Protein AF-A0A0A0M8L0-F1 (afdb_monomer)

Solvent-accessible surface area (backbone atoms only — not comparable to full-atom values): 16373 Å² total; per-residue (Å²): 128,37,68,35,77,36,60,77,86,55,98,81,77,50,68,21,33,37,34,36,38,31,77,72,7,35,32,38,40,34,41,45,70,52,94,49,80,85,68,44,40,52,35,81,87,69,43,54,38,33,56,42,63,59,96,90,40,66,36,22,22,59,16,32,50,33,76,46,80,22,97,80,48,45,33,28,41,35,38,30,13,20,74,83,84,56,90,65,43,60,74,44,41,67,71,21,38,40,40,35,41,49,53,40,72,93,54,77,60,50,79,62,45,66,81,30,34,41,72,31,50,31,34,78,46,61,71,32,98,51,23,48,30,25,26,22,39,69,52,81,58,57,75,91,79,31,39,32,21,36,34,51,44,26,52,69,84,40,62,60,20,24,27,22,61,19,40,50,44,79,55,98,69,26,37,33,40,38,28,31,27,53,32,77,38,100,86,54,91,32,36,13,44,38,32,42,33,28,21,30,64,73,36,56,14,27,55,31,48,43,22,7,77,42,82,71,48,60,86,36,52,23,69,48,74,37,19,15,30,38,40,45,33,61,76,75,51,60,39,63,80,54,37,60,66,45,78,47,70,66,79,59,52,59,40,48,79,74,77,100,49,73,67,56,51,99,85,48,91,88,52,50,71,66,56,59,55,49,25,57,48,28,42,38,36,42,40,36,87,95,35,78,52,34,23,35,69,44,85,69,78,82,84,52,80,87,72,70,126

Mean predicted aligned error: 7.94 Å

Structure (mmCIF, N/CA/C/O backbone):
data_AF-A0A0A0M8L0-F1
#
_entry.id   AF-A0A0A0M8L0-F1
#
loop_
_atom_site.group_PDB
_atom_site.id
_atom_site.type_symbol
_atom_site.label_atom_id
_atom_site.label_alt_id
_atom_site.label_comp_id
_atom_site.label_asym_id
_atom_site.label_entity_id
_atom_site.label_seq_id
_atom_site.pdbx_PDB_ins_code
_atom_site.Cartn_x
_atom_site.Cartn_y
_atom_site.Cartn_z
_atom_site.occupancy
_atom_site.B_iso_or_equiv
_atom_site.auth_seq_id
_atom_site.auth_comp_id
_atom_site.auth_asym_id
_atom_site.auth_atom_id
_atom_site.pdbx_PDB_model_num
ATOM 1 N N . MET A 1 1 ? -15.139 9.012 0.096 1.00 54.28 1 MET A N 1
ATOM 2 C CA . MET A 1 1 ? -14.745 8.337 1.347 1.00 54.28 1 MET A CA 1
ATOM 3 C C . MET A 1 1 ? -14.876 6.855 1.081 1.00 54.28 1 MET A C 1
ATOM 5 O O . MET A 1 1 ? -15.956 6.442 0.681 1.00 54.28 1 MET A O 1
ATOM 9 N N . HIS A 1 2 ? -13.783 6.104 1.187 1.00 78.56 2 HIS A N 1
ATOM 10 C CA . HIS A 1 2 ? -13.833 4.647 1.105 1.00 78.56 2 HIS A CA 1
ATOM 11 C C . HIS A 1 2 ? -13.975 4.094 2.519 1.00 78.56 2 HIS A C 1
ATOM 13 O O . HIS A 1 2 ? -13.315 4.583 3.440 1.00 78.56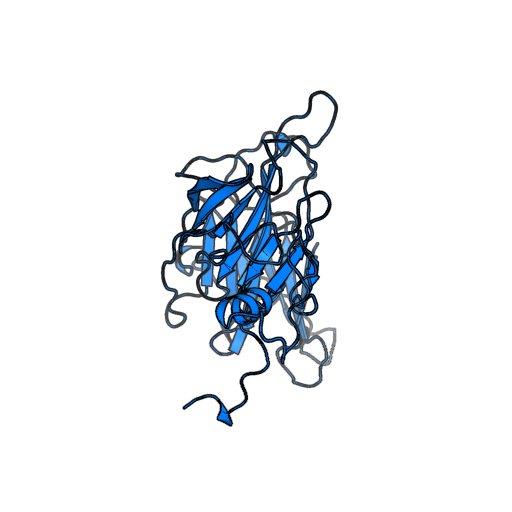 2 HIS A O 1
ATOM 19 N N . ILE A 1 3 ? -14.857 3.112 2.673 1.00 88.88 3 ILE A N 1
ATOM 20 C CA . ILE A 1 3 ? -15.096 2.420 3.934 1.00 88.88 3 ILE A CA 1
ATOM 21 C C . ILE A 1 3 ? -14.867 0.924 3.748 1.00 88.88 3 ILE A C 1
ATOM 23 O O . ILE A 1 3 ? -15.103 0.396 2.663 1.00 88.88 3 ILE A O 1
ATOM 27 N N . ALA A 1 4 ? -14.430 0.261 4.811 1.00 90.94 4 ALA A N 1
ATOM 28 C CA . ALA A 1 4 ? -14.242 -1.178 4.873 1.00 90.94 4 ALA A CA 1
ATOM 29 C C . ALA A 1 4 ? -15.102 -1.746 6.015 1.00 90.94 4 ALA A C 1
ATOM 31 O O . ALA A 1 4 ? -14.718 -1.618 7.181 1.00 90.94 4 ALA A O 1
ATOM 32 N N . PRO A 1 5 ? -16.285 -2.304 5.707 1.00 86.94 5 PRO A N 1
ATOM 33 C CA . PRO A 1 5 ? -17.136 -2.954 6.694 1.00 86.94 5 PRO A CA 1
ATOM 34 C C . PRO A 1 5 ? -16.619 -4.359 7.031 1.00 86.94 5 PRO A C 1
ATOM 36 O O . PRO A 1 5 ? -16.187 -5.101 6.149 1.00 86.94 5 PRO A O 1
ATOM 39 N N . VAL A 1 6 ? -16.685 -4.731 8.305 1.00 85.19 6 VAL A N 1
ATOM 40 C CA . VAL A 1 6 ? -16.209 -6.009 8.839 1.00 85.19 6 VAL A CA 1
ATOM 41 C C . VAL A 1 6 ? -17.200 -6.528 9.885 1.00 85.19 6 VAL A C 1
ATOM 43 O O . VAL A 1 6 ? -17.749 -5.754 10.663 1.00 85.19 6 VAL A O 1
ATOM 46 N N . ALA A 1 7 ? -17.413 -7.843 9.894 1.00 83.75 7 ALA A N 1
ATOM 47 C CA . ALA A 1 7 ? -18.066 -8.572 10.981 1.00 83.75 7 ALA A CA 1
ATOM 48 C C . ALA A 1 7 ? -16.969 -9.154 11.891 1.00 83.75 7 ALA A C 1
ATOM 50 O O . ALA A 1 7 ? -16.289 -10.112 11.504 1.00 83.75 7 ALA A O 1
ATOM 51 N N . LEU A 1 8 ? -16.707 -8.519 13.032 1.00 76.50 8 LEU A N 1
ATOM 52 C CA . LEU A 1 8 ? -15.552 -8.763 13.897 1.00 76.50 8 LEU A CA 1
ATOM 53 C C . LEU A 1 8 ? -15.925 -9.243 15.309 1.00 76.50 8 LEU A C 1
ATOM 55 O O . LEU A 1 8 ? -15.206 -10.067 15.878 1.00 76.50 8 LEU A O 1
ATOM 59 N N . ALA A 1 9 ? -16.997 -8.706 15.883 1.00 68.81 9 ALA A N 1
ATOM 60 C CA . ALA A 1 9 ? -17.377 -8.806 17.286 1.00 68.81 9 ALA A CA 1
ATOM 61 C C . ALA A 1 9 ? -18.307 -9.990 17.580 1.00 68.81 9 ALA A C 1
ATOM 63 O O . ALA A 1 9 ? -18.119 -10.671 18.592 1.00 68.81 9 ALA A O 1
ATOM 64 N N . ASN A 1 10 ? -19.276 -10.284 16.710 1.00 66.31 10 ASN A N 1
ATOM 65 C CA . ASN A 1 10 ? -20.217 -11.385 16.901 1.00 66.31 10 ASN A CA 1
ATOM 66 C C . ASN A 1 10 ? -20.369 -12.199 15.603 1.00 66.31 10 ASN A C 1
ATOM 68 O O . ASN A 1 10 ? -20.511 -11.685 14.505 1.00 66.31 10 ASN A O 1
ATOM 72 N N . SER A 1 11 ? -20.261 -13.527 15.687 1.00 67.62 11 SER A N 1
ATOM 73 C CA . SER A 1 11 ? -20.274 -14.415 14.507 1.00 67.62 11 SER A CA 1
ATOM 74 C C . SER A 1 11 ? -21.668 -14.579 13.871 1.00 67.62 11 SER A C 1
ATOM 76 O O . SER A 1 11 ? -21.997 -15.660 13.388 1.00 67.62 11 SER A O 1
ATOM 78 N N . ASP A 1 12 ? -22.497 -13.536 13.903 1.00 74.56 12 ASP A N 1
ATOM 79 C CA . ASP A 1 12 ? -23.835 -13.501 13.307 1.00 74.56 12 ASP A CA 1
ATOM 80 C C . ASP A 1 12 ? -23.811 -13.127 11.812 1.00 74.56 12 ASP A C 1
ATOM 82 O O . ASP A 1 12 ? -24.815 -13.275 11.113 1.00 74.56 12 ASP A O 1
ATOM 86 N N . GLY A 1 13 ? -22.643 -12.719 11.304 1.00 71.88 13 GLY A N 1
ATOM 87 C CA . GLY A 1 13 ? -22.429 -12.362 9.904 1.00 71.88 13 GLY A CA 1
ATOM 88 C C . GLY A 1 13 ? -22.900 -1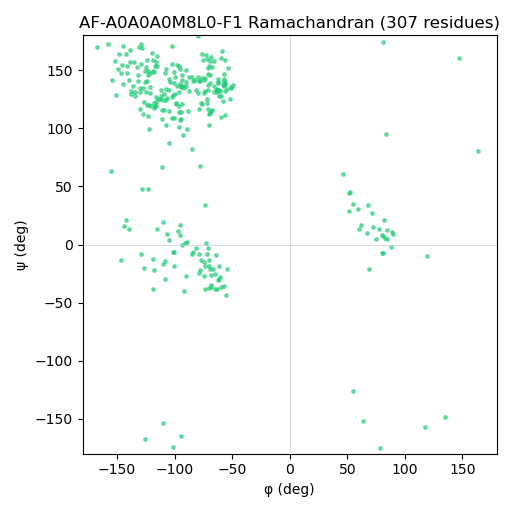0.953 9.546 1.00 71.88 13 GLY A C 1
ATOM 89 O O . GLY A 1 13 ? -22.895 -10.609 8.362 1.00 71.88 13 GLY A O 1
ATOM 90 N N . LEU A 1 14 ? -23.293 -10.146 10.533 1.00 80.94 14 LEU A N 1
ATOM 91 C CA . LEU A 1 14 ? -23.630 -8.741 10.365 1.00 80.94 14 LEU A CA 1
ATOM 92 C C . LEU A 1 14 ? -22.389 -7.869 10.553 1.00 80.94 14 LEU A C 1
ATOM 94 O O . LEU A 1 14 ? -21.446 -8.212 11.257 1.00 80.94 14 LEU A O 1
ATOM 98 N N . VAL A 1 15 ? -22.372 -6.730 9.866 1.00 83.62 15 VAL A N 1
ATOM 99 C CA . VAL A 1 15 ? -21.292 -5.751 10.005 1.00 83.62 15 VAL A CA 1
ATOM 100 C C . VAL A 1 15 ? -21.426 -5.074 11.362 1.00 83.62 15 VAL A C 1
ATOM 102 O O . VAL A 1 15 ? -22.435 -4.426 11.618 1.00 83.62 15 VAL A O 1
ATOM 105 N N . ASP A 1 16 ? -20.383 -5.174 12.177 1.00 86.81 16 ASP A N 1
ATOM 106 C CA . ASP A 1 16 ? -20.303 -4.570 13.513 1.00 86.81 16 ASP A CA 1
ATOM 107 C C . ASP A 1 16 ? -19.163 -3.549 13.622 1.00 86.81 16 ASP A C 1
ATOM 109 O O . ASP A 1 16 ? -19.095 -2.777 14.571 1.00 86.81 16 ASP A O 1
ATOM 113 N N . THR A 1 17 ? -18.263 -3.512 12.640 1.00 93.00 17 THR A N 1
ATOM 114 C CA . THR A 1 17 ? -17.118 -2.609 12.635 1.00 93.00 17 THR A CA 1
ATOM 115 C C . THR A 1 17 ? -16.942 -2.030 11.243 1.00 93.00 17 THR A C 1
ATOM 117 O O . THR A 1 17 ? -16.918 -2.755 10.249 1.00 93.00 17 THR A O 1
ATOM 120 N N . VAL A 1 18 ? -16.763 -0.715 11.146 1.00 95.44 18 VAL A N 1
ATOM 121 C CA . VAL A 1 18 ? -16.427 -0.053 9.879 1.00 95.44 18 VAL A CA 1
ATOM 122 C C . VAL A 1 18 ? -15.115 0.694 10.034 1.00 95.44 18 VAL A C 1
ATOM 124 O O . VAL A 1 18 ? -14.912 1.414 11.006 1.00 95.44 18 VAL A O 1
ATOM 127 N N . TYR A 1 19 ? -14.227 0.566 9.053 1.00 97.44 19 TYR A N 1
ATOM 128 C CA . TYR A 1 19 ? -13.013 1.374 8.967 1.00 97.44 19 TYR A CA 1
ATOM 129 C C . TYR A 1 19 ? -13.111 2.381 7.828 1.00 97.44 19 TYR A C 1
ATOM 131 O O . TYR A 1 19 ? -13.732 2.099 6.806 1.00 97.44 19 TYR A O 1
ATOM 139 N N . GLY A 1 20 ? -12.495 3.554 7.971 1.00 97.06 20 GLY A N 1
ATOM 140 C CA . GLY A 1 20 ? -12.533 4.581 6.927 1.00 97.06 20 GLY A CA 1
ATOM 141 C C . GLY A 1 20 ? -11.341 5.526 6.964 1.00 97.06 20 GLY A C 1
ATOM 142 O O . GLY A 1 20 ? -10.880 5.910 8.034 1.00 97.06 20 GLY A O 1
ATOM 143 N N . GLY A 1 21 ? -10.843 5.907 5.790 1.00 97.31 21 GLY A N 1
ATOM 144 C CA . GLY A 1 21 ? -9.762 6.883 5.637 1.00 97.31 21 GLY A CA 1
ATOM 145 C C . GLY A 1 21 ? -10.276 8.297 5.357 1.00 97.31 21 GLY A C 1
ATOM 146 O O . GLY A 1 21 ? -11.349 8.468 4.770 1.00 97.31 21 GLY A O 1
ATOM 147 N N . ASP A 1 22 ? -9.498 9.316 5.730 1.00 96.94 22 ASP A N 1
ATOM 148 C CA . ASP A 1 22 ? -9.781 10.710 5.378 1.00 96.94 22 ASP A CA 1
ATOM 149 C C . ASP A 1 22 ? -8.599 11.465 4.734 1.00 96.94 22 ASP A C 1
ATOM 151 O O . ASP A 1 22 ? -7.443 11.032 4.717 1.00 96.94 22 ASP A O 1
ATOM 155 N N . LEU A 1 23 ? -8.889 12.660 4.206 1.00 96.44 23 LEU A N 1
ATOM 156 C CA . LEU A 1 23 ? -7.894 13.524 3.557 1.00 96.44 23 LEU A CA 1
ATOM 157 C C . LEU A 1 23 ? -6.894 14.171 4.530 1.00 96.44 23 LEU A C 1
ATOM 159 O O . LEU A 1 23 ? -5.932 14.793 4.085 1.00 96.44 23 LEU A O 1
ATOM 163 N N . ARG A 1 24 ? -7.110 14.042 5.842 1.00 96.88 24 ARG A N 1
ATOM 164 C CA . ARG A 1 24 ? -6.178 14.464 6.896 1.00 96.88 24 ARG A CA 1
ATOM 165 C C . ARG A 1 24 ? -5.296 13.303 7.368 1.00 96.88 24 ARG A C 1
ATOM 167 O O . ARG A 1 24 ? -4.548 13.472 8.332 1.00 96.88 24 ARG A O 1
ATOM 174 N N . GLY A 1 25 ? -5.345 12.163 6.684 1.00 97.50 25 GLY A N 1
ATOM 175 C CA . GLY A 1 25 ? -4.515 10.998 6.961 1.00 97.50 25 GLY A CA 1
ATOM 176 C C . GLY A 1 25 ? -4.970 10.177 8.154 1.00 97.50 25 GLY A C 1
ATOM 177 O O . GLY A 1 25 ? -4.210 9.346 8.638 1.00 97.50 25 GLY A O 1
ATOM 178 N N . ASN A 1 26 ? -6.177 10.402 8.661 1.00 98.12 26 ASN A N 1
ATOM 179 C CA . ASN A 1 26 ? -6.708 9.573 9.729 1.00 98.12 26 ASN A CA 1
ATOM 180 C C . ASN A 1 26 ? -7.313 8.293 9.145 1.00 98.12 26 ASN A C 1
ATOM 182 O O . ASN A 1 26 ? -7.983 8.326 8.110 1.00 98.12 26 ASN A O 1
ATOM 186 N N . VAL A 1 27 ? -7.106 7.187 9.850 1.00 98.25 27 VAL A N 1
ATOM 187 C CA . VAL A 1 27 ? -7.842 5.937 9.684 1.00 98.25 27 VAL A CA 1
ATOM 188 C C . VAL A 1 27 ? -8.725 5.769 10.909 1.00 98.25 27 VAL A C 1
ATOM 190 O O . VAL A 1 27 ? -8.242 5.655 12.036 1.00 98.25 27 VAL A O 1
ATOM 193 N N . TRP A 1 28 ? -10.025 5.797 10.674 1.00 98.00 28 TRP A N 1
ATOM 194 C CA . TRP A 1 28 ? -11.079 5.734 11.672 1.00 98.00 28 TRP A CA 1
ATOM 195 C C . TRP A 1 28 ? -11.575 4.305 11.848 1.00 98.00 28 TRP A C 1
ATOM 197 O O . TRP A 1 28 ? -11.553 3.519 10.900 1.00 98.00 28 TRP A O 1
ATOM 207 N N . LYS A 1 29 ? -12.049 4.006 13.057 1.00 96.81 29 LYS A N 1
ATOM 208 C CA . LYS A 1 29 ? -12.826 2.816 13.392 1.00 96.81 29 LYS A CA 1
ATOM 209 C C . LYS A 1 29 ? -14.164 3.289 13.950 1.00 96.81 29 LYS A C 1
ATOM 211 O O . LYS A 1 29 ? -14.186 4.147 14.828 1.00 96.81 29 LYS A O 1
ATOM 216 N N . PHE A 1 30 ? -15.244 2.736 13.433 1.00 95.50 30 PHE A N 1
ATOM 217 C CA . PHE A 1 30 ? -16.605 2.959 13.897 1.00 95.50 30 PHE A CA 1
ATOM 218 C C . PHE A 1 30 ? -17.101 1.653 14.509 1.00 95.50 30 PHE A C 1
ATOM 220 O O . PHE A 1 30 ? -16.970 0.604 13.871 1.00 95.50 30 PHE A O 1
ATOM 227 N N . ASP A 1 31 ? -17.608 1.729 15.735 1.00 92.69 31 ASP A N 1
ATOM 228 C CA . ASP A 1 31 ? -18.202 0.604 16.451 1.00 92.69 31 ASP A CA 1
ATOM 229 C C . ASP A 1 31 ? -19.714 0.621 16.222 1.00 92.69 31 ASP A C 1
ATOM 231 O O . ASP A 1 31 ? -20.401 1.576 16.591 1.00 92.69 31 ASP A O 1
ATOM 235 N N . LEU A 1 32 ? -20.199 -0.408 15.532 1.00 92.69 32 LEU A N 1
ATOM 236 C CA . LEU A 1 32 ? -21.605 -0.639 15.212 1.00 92.69 32 LEU A CA 1
ATOM 237 C C . LEU A 1 32 ? -22.125 -1.913 15.903 1.00 92.69 32 LEU A C 1
ATOM 239 O O . LEU A 1 32 ? -23.167 -2.436 15.514 1.00 92.69 32 LEU A O 1
ATOM 243 N N . GLY A 1 33 ? -21.379 -2.454 16.874 1.00 88.19 33 GLY A N 1
ATOM 244 C CA . GLY A 1 33 ? -21.664 -3.748 17.494 1.00 88.19 33 GLY A CA 1
ATOM 245 C C . GLY A 1 33 ? -22.842 -3.739 18.468 1.00 88.19 33 GLY A C 1
ATOM 246 O O . GLY A 1 33 ? -23.343 -4.808 18.821 1.00 88.19 33 GLY A O 1
ATOM 247 N N . ASP A 1 34 ? -23.302 -2.561 18.901 1.00 89.31 34 ASP A N 1
ATOM 248 C CA . ASP A 1 34 ? -24.495 -2.450 19.740 1.00 89.31 34 ASP A CA 1
ATOM 249 C C . ASP A 1 34 ? -25.778 -2.687 18.925 1.00 89.31 34 ASP A C 1
ATOM 251 O O . ASP A 1 34 ? -25.920 -2.247 17.779 1.00 89.31 34 ASP A O 1
ATOM 255 N N . ALA A 1 35 ? -26.744 -3.373 19.541 1.00 86.44 35 ALA A N 1
ATOM 256 C CA . ALA A 1 35 ? -28.044 -3.649 18.936 1.00 86.44 35 ALA A CA 1
ATOM 257 C C . ALA A 1 35 ? -28.866 -2.370 18.690 1.00 86.44 35 ALA A C 1
ATOM 259 O O . ALA A 1 35 ? -29.736 -2.350 17.815 1.00 86.44 35 ALA A O 1
ATOM 260 N N . SER A 1 36 ? -28.615 -1.313 19.464 1.00 90.81 36 SER A N 1
ATOM 261 C CA . SER A 1 36 ? -29.199 0.006 19.280 1.00 90.81 36 SER A CA 1
ATOM 262 C C . SER A 1 36 ? -28.283 0.886 18.437 1.00 90.81 36 SER A C 1
ATOM 264 O O . SER A 1 36 ? -27.179 1.244 18.840 1.00 90.81 36 SER A O 1
ATOM 266 N N . SER A 1 37 ? -28.794 1.362 17.300 1.00 91.62 37 SER A N 1
ATOM 267 C CA . SER A 1 37 ? -28.058 2.290 16.433 1.00 91.62 37 SER A CA 1
ATOM 268 C C . SER A 1 37 ? -27.767 3.654 17.074 1.00 91.62 37 SER A C 1
ATOM 270 O O . SER A 1 37 ? -27.061 4.464 16.481 1.00 91.62 37 SER A O 1
ATOM 272 N N . THR A 1 38 ? -28.345 3.954 18.243 1.00 94.38 38 THR A N 1
ATOM 273 C CA . THR A 1 38 ? -28.039 5.171 19.016 1.00 94.38 38 THR A CA 1
ATOM 274 C C . THR A 1 38 ? -26.727 5.075 19.780 1.00 94.38 38 THR A C 1
ATOM 276 O O . THR A 1 38 ? -26.160 6.113 20.102 1.00 94.38 38 THR A O 1
ATOM 279 N N . GLU A 1 39 ? -26.258 3.856 20.048 1.00 93.75 39 GLU A N 1
ATOM 280 C CA . GLU A 1 39 ? -25.006 3.589 20.763 1.00 93.75 39 GLU A CA 1
ATOM 281 C C . GLU A 1 39 ? -23.828 3.393 19.798 1.00 93.75 39 GLU A C 1
ATOM 283 O O . GLU A 1 39 ? -22.699 3.178 20.223 1.00 93.75 39 GLU A O 1
ATOM 288 N N . TRP A 1 40 ? -24.074 3.475 18.486 1.00 94.56 40 TRP A N 1
ATOM 289 C CA . TRP A 1 40 ? -23.017 3.436 17.483 1.00 94.56 40 TRP A CA 1
ATOM 290 C C . TRP A 1 40 ? -22.128 4.669 17.596 1.00 94.56 40 TRP A C 1
ATOM 292 O O . TRP A 1 40 ? -22.608 5.806 17.593 1.00 94.56 40 TRP A O 1
ATOM 302 N N . GLU A 1 41 ? -20.818 4.453 17.623 1.00 95.81 41 GLU A N 1
ATOM 303 C CA . GLU A 1 41 ? -19.867 5.519 17.908 1.00 95.81 41 GLU A CA 1
ATOM 304 C C . GLU A 1 41 ? -18.585 5.436 17.079 1.00 95.81 41 GLU A C 1
ATOM 306 O O . GLU A 1 41 ? -18.239 4.423 16.466 1.00 95.81 41 GLU A O 1
ATOM 311 N N . VAL A 1 42 ? -17.847 6.547 17.056 1.00 96.69 42 VAL A N 1
ATOM 312 C CA . VAL A 1 42 ? -16.446 6.515 16.638 1.00 96.69 42 VAL A CA 1
ATOM 313 C C . VAL A 1 42 ? -15.647 5.927 17.792 1.00 96.69 42 VAL A C 1
ATOM 315 O O . VAL A 1 42 ? -15.630 6.490 18.888 1.00 96.69 42 VAL A O 1
ATOM 318 N N . ALA A 1 43 ? -14.962 4.816 17.530 1.00 95.12 43 ALA A N 1
ATOM 319 C CA . ALA A 1 43 ? -14.185 4.115 18.537 1.00 95.12 43 ALA A CA 1
ATOM 320 C C . ALA A 1 43 ? -13.093 5.012 19.147 1.00 95.12 43 ALA A C 1
ATOM 322 O O . ALA A 1 43 ? -12.739 6.072 18.626 1.00 95.12 43 ALA A O 1
ATOM 323 N N . PHE A 1 44 ? -12.517 4.551 20.260 1.00 96.06 44 PHE A N 1
ATOM 324 C CA . PHE A 1 44 ? -11.432 5.243 20.967 1.00 96.06 44 PHE A CA 1
ATOM 325 C C . PHE A 1 44 ? -11.805 6.659 21.441 1.00 96.06 44 PHE A C 1
ATOM 327 O O . PHE A 1 44 ? -10.937 7.526 21.527 1.00 96.06 44 PHE A O 1
ATOM 334 N N . GLY A 1 45 ? -13.085 6.894 21.752 1.00 94.69 45 GLY A N 1
ATOM 335 C CA . GLY A 1 45 ? -13.567 8.184 22.247 1.00 94.69 45 GLY A CA 1
ATOM 336 C C . GLY A 1 45 ? -13.498 9.299 21.202 1.00 94.69 45 GLY A C 1
ATOM 337 O O . GLY A 1 45 ? -13.216 10.443 21.552 1.00 94.69 45 GLY A O 1
ATOM 338 N N . GLY A 1 46 ? -13.709 8.970 19.923 1.00 96.19 46 GLY A N 1
ATOM 339 C CA . GLY A 1 46 ? -13.640 9.944 18.831 1.00 96.19 46 GLY A CA 1
ATOM 340 C C . GLY A 1 46 ? -12.234 10.201 18.283 1.00 96.19 46 GLY A C 1
ATOM 341 O O . GLY A 1 46 ? -12.052 11.146 17.517 1.00 96.19 46 GLY A O 1
ATOM 342 N N . GLU A 1 47 ? -11.251 9.372 18.635 1.00 97.44 47 GLU A N 1
ATOM 343 C CA . GLU A 1 47 ? -9.883 9.443 18.113 1.00 97.44 47 GLU A CA 1
ATOM 344 C C . GLU A 1 47 ? -9.642 8.404 17.004 1.00 97.44 47 GLU A C 1
ATOM 346 O O . GLU A 1 47 ? -10.188 7.299 17.037 1.00 97.44 47 GLU A O 1
ATOM 351 N N . PRO A 1 48 ? -8.781 8.697 16.015 1.00 97.62 48 PRO A N 1
ATOM 352 C CA . PRO A 1 48 ? -8.502 7.745 14.954 1.00 97.62 48 PRO A CA 1
ATOM 353 C C . PRO A 1 48 ? -7.681 6.553 15.460 1.00 97.62 48 PRO A C 1
ATOM 355 O O . PRO A 1 48 ? -6.773 6.690 16.295 1.00 97.62 48 PRO A O 1
ATOM 358 N N . LEU A 1 49 ? -7.947 5.382 14.870 1.00 98.06 49 LEU A N 1
ATOM 359 C CA . LEU A 1 49 ? -7.162 4.163 15.069 1.00 98.06 49 LEU A CA 1
ATOM 360 C C . LEU A 1 49 ? -5.688 4.414 14.736 1.00 98.06 49 LEU A C 1
ATOM 362 O O . LEU A 1 49 ? -4.807 3.978 15.472 1.00 98.06 49 LEU A O 1
ATOM 366 N N . PHE A 1 50 ? -5.426 5.116 13.635 1.00 98.62 50 PHE A N 1
ATOM 367 C CA . PHE A 1 50 ? -4.084 5.438 13.162 1.00 98.62 50 PHE A CA 1
ATOM 368 C C . PHE A 1 50 ? -4.076 6.771 12.414 1.00 98.62 50 PHE A C 1
ATOM 370 O O . PHE A 1 50 ? -5.060 7.138 11.773 1.00 98.62 50 PHE A O 1
ATOM 377 N N . THR A 1 51 ? -2.941 7.468 12.449 1.00 98.38 51 THR A N 1
ATOM 378 C CA . THR A 1 51 ? -2.733 8.702 11.685 1.00 98.38 51 THR A CA 1
ATOM 379 C C . THR A 1 51 ? -1.512 8.550 10.785 1.00 98.38 51 THR A C 1
ATOM 381 O O . THR A 1 51 ? -0.378 8.514 11.263 1.00 98.38 51 THR A O 1
ATOM 384 N N . ALA A 1 52 ? -1.739 8.491 9.475 1.00 98.38 52 ALA A N 1
ATOM 385 C CA . ALA A 1 52 ? -0.705 8.431 8.455 1.00 98.38 52 ALA A CA 1
ATOM 386 C C . ALA A 1 52 ? 0.031 9.772 8.358 1.00 98.38 52 ALA A C 1
ATOM 388 O O . ALA A 1 52 ? -0.526 10.806 7.964 1.00 98.38 52 ALA A O 1
ATOM 389 N N . MET A 1 53 ? 1.302 9.753 8.751 1.00 97.56 53 MET A N 1
ATOM 390 C CA . MET A 1 53 ? 2.176 10.918 8.743 1.00 97.56 53 MET A CA 1
ATOM 391 C C . MET A 1 53 ? 3.587 10.535 8.320 1.00 97.56 53 MET A C 1
ATOM 393 O O . MET A 1 53 ? 4.071 9.460 8.670 1.00 97.56 53 MET A O 1
ATOM 397 N N . ARG A 1 54 ? 4.279 11.458 7.651 1.00 96.00 54 ARG A N 1
ATOM 398 C CA . ARG A 1 54 ? 5.709 11.365 7.336 1.00 96.00 54 ARG A CA 1
ATOM 399 C C . ARG A 1 54 ? 6.379 12.710 7.570 1.00 96.00 54 ARG A C 1
ATOM 401 O O . ARG A 1 54 ? 5.892 13.723 7.082 1.00 96.00 54 ARG A O 1
ATOM 408 N N . GLY A 1 55 ? 7.486 12.729 8.315 1.00 93.12 55 GLY A N 1
ATOM 409 C CA . GLY A 1 55 ? 8.230 13.969 8.588 1.00 93.12 55 GLY A CA 1
ATOM 410 C C . GLY A 1 55 ? 7.368 15.080 9.204 1.00 93.12 55 GLY A C 1
ATOM 411 O O . GLY A 1 55 ? 7.531 16.243 8.858 1.00 93.12 55 GLY A O 1
ATOM 412 N N . GLY A 1 56 ? 6.388 14.721 10.043 1.00 92.88 56 GLY A N 1
ATOM 413 C CA . GLY A 1 56 ? 5.438 15.665 10.647 1.00 92.88 56 GLY A CA 1
ATOM 414 C C . GLY A 1 56 ? 4.269 16.096 9.748 1.00 92.88 56 GLY A C 1
ATOM 415 O O . GLY A 1 56 ? 3.339 16.732 10.237 1.00 92.88 56 GLY A O 1
ATOM 416 N N . ALA A 1 57 ? 4.255 15.721 8.465 1.00 96.38 57 ALA A N 1
ATOM 417 C CA . ALA A 1 57 ? 3.168 16.036 7.542 1.00 96.38 57 ALA A CA 1
ATOM 418 C C . ALA A 1 57 ? 2.142 14.897 7.467 1.00 96.38 57 ALA A C 1
ATOM 420 O O . ALA A 1 57 ? 2.507 13.728 7.350 1.00 96.38 57 ALA A O 1
ATOM 421 N N . ARG A 1 58 ? 0.852 15.247 7.496 1.00 97.56 58 ARG A N 1
ATOM 422 C CA . ARG A 1 58 ? -0.263 14.312 7.285 1.00 97.56 58 ARG A CA 1
ATOM 423 C C . ARG A 1 58 ? -0.333 13.872 5.827 1.00 97.56 58 ARG A C 1
ATOM 425 O O . ARG A 1 58 ? -0.208 14.698 4.925 1.00 97.56 58 ARG A O 1
ATOM 432 N N . GLN A 1 59 ? -0.569 12.584 5.609 1.00 97.94 59 GLN A N 1
ATOM 433 C CA . GLN A 1 59 ? -0.656 11.989 4.279 1.00 97.94 59 GLN A CA 1
ATOM 434 C C . GLN A 1 59 ? -2.111 11.569 4.000 1.00 97.94 59 GLN A C 1
ATOM 436 O O . GLN A 1 59 ? -2.619 10.711 4.716 1.00 97.94 59 GLN A O 1
ATOM 441 N N . PRO A 1 60 ? -2.808 12.154 3.005 1.00 97.75 60 PRO A N 1
ATOM 442 C CA . PRO A 1 60 ? -4.212 11.841 2.724 1.00 97.75 60 PRO A CA 1
ATOM 443 C C . PRO A 1 60 ? -4.445 10.351 2.449 1.00 97.75 60 PRO A C 1
ATOM 445 O O . PRO A 1 60 ? -3.690 9.757 1.687 1.00 97.75 60 PRO A O 1
ATOM 448 N N . VAL A 1 61 ? -5.516 9.766 2.986 1.00 98.06 61 VAL A N 1
ATOM 449 C CA . VAL A 1 61 ? -5.964 8.403 2.653 1.00 98.06 61 VAL A CA 1
ATOM 450 C C . VAL A 1 61 ? -7.190 8.520 1.748 1.00 98.06 61 VAL A C 1
ATOM 452 O O . VAL A 1 61 ? -8.322 8.611 2.219 1.00 98.06 61 VAL A O 1
ATOM 455 N N . ALA A 1 62 ? -6.956 8.614 0.435 1.00 96.25 62 ALA A N 1
ATOM 456 C CA . ALA A 1 62 ? -8.027 8.768 -0.555 1.00 96.25 62 ALA A CA 1
ATOM 457 C C . ALA A 1 62 ? -8.401 7.469 -1.285 1.00 96.25 62 ALA A C 1
ATOM 459 O O . ALA A 1 62 ? -9.472 7.429 -1.885 1.00 96.25 62 ALA A O 1
ATOM 460 N N . GLY A 1 63 ? -7.532 6.451 -1.271 1.00 95.88 63 GLY A N 1
ATOM 461 C CA . GLY A 1 63 ? -7.822 5.124 -1.824 1.00 95.88 63 GLY A CA 1
ATOM 462 C C . GLY A 1 63 ? -8.673 4.265 -0.885 1.00 95.88 63 GLY A C 1
ATOM 463 O O . GLY A 1 63 ? -9.023 4.689 0.220 1.00 95.88 63 GLY A O 1
ATOM 464 N N . ALA A 1 64 ? -8.996 3.049 -1.322 1.00 96.56 64 ALA A N 1
ATOM 465 C CA . ALA A 1 64 ? -9.706 2.089 -0.489 1.00 96.56 64 ALA A CA 1
ATOM 466 C C . ALA A 1 64 ? -8.807 1.459 0.581 1.00 96.56 64 ALA A C 1
ATOM 468 O O . ALA A 1 64 ? -7.578 1.433 0.470 1.00 96.56 64 ALA A O 1
ATOM 469 N N . ILE A 1 65 ? -9.468 0.948 1.617 1.00 97.56 65 ILE A N 1
ATOM 470 C CA . ILE A 1 65 ? -8.871 0.125 2.661 1.00 97.56 65 ILE A CA 1
ATOM 471 C C . ILE A 1 65 ? -9.355 -1.298 2.416 1.00 97.56 65 ILE A C 1
ATOM 473 O O . ILE A 1 65 ? -10.558 -1.528 2.334 1.00 97.56 65 ILE A O 1
ATOM 477 N N . GLU A 1 66 ? -8.422 -2.231 2.318 1.00 96.69 66 GLU A N 1
ATOM 478 C CA . GLU A 1 66 ? -8.710 -3.656 2.213 1.00 96.69 66 GLU A CA 1
ATOM 479 C C . GLU A 1 66 ? -8.402 -4.325 3.553 1.00 96.69 66 GLU A C 1
ATOM 481 O O . GLU A 1 66 ? -7.447 -3.946 4.234 1.00 96.69 66 GLU A O 1
ATOM 486 N N . VAL A 1 67 ? -9.206 -5.307 3.958 1.00 95.94 67 VAL A N 1
ATOM 487 C CA . VAL A 1 67 ? -9.115 -5.901 5.298 1.00 95.94 67 VAL A CA 1
ATOM 488 C C . VAL A 1 67 ? -8.917 -7.409 5.222 1.00 95.94 67 VAL A C 1
ATOM 490 O O . VAL A 1 67 ? -9.530 -8.099 4.412 1.00 95.94 67 VAL A O 1
ATOM 493 N N . SER A 1 68 ? -8.074 -7.942 6.104 1.00 94.88 68 SER A N 1
ATOM 494 C CA . SER A 1 68 ? -7.941 -9.380 6.337 1.00 94.88 68 SER A CA 1
ATOM 495 C C . SER A 1 68 ? -8.032 -9.721 7.816 1.00 94.88 68 SER A C 1
ATOM 497 O O . SER A 1 68 ? -8.015 -8.848 8.685 1.00 94.88 68 SER A O 1
ATOM 499 N N . ARG A 1 69 ? -8.080 -11.020 8.118 1.00 93.12 69 ARG A N 1
ATOM 500 C CA . ARG A 1 69 ? -7.909 -11.502 9.487 1.00 93.12 69 ARG A CA 1
ATOM 501 C C . ARG A 1 69 ? -6.497 -11.186 9.986 1.00 93.12 69 ARG A C 1
ATOM 503 O O . ARG A 1 69 ? -5.513 -11.488 9.311 1.00 93.12 69 ARG A O 1
ATOM 510 N N . GLY A 1 70 ? -6.415 -10.638 11.195 1.00 93.44 70 GLY A N 1
ATOM 511 C CA . GLY A 1 70 ? -5.148 -10.314 11.835 1.00 93.44 70 GLY A CA 1
ATOM 512 C C . GLY A 1 70 ? -4.342 -11.555 12.250 1.00 93.44 70 GLY A C 1
ATOM 513 O O . GLY A 1 70 ? -4.913 -12.635 12.446 1.00 93.44 70 GLY A O 1
ATOM 514 N N . PRO A 1 71 ? -3.014 -11.416 12.420 1.00 92.31 71 PRO A N 1
ATOM 515 C CA . PRO A 1 71 ? -2.110 -12.526 12.737 1.00 92.31 71 PRO A CA 1
ATOM 516 C C . PRO A 1 71 ? -2.408 -13.197 14.084 1.00 92.31 71 PRO A C 1
ATOM 518 O O . PRO A 1 71 ? -2.186 -14.396 14.230 1.00 92.31 71 PRO A O 1
ATOM 521 N N . VAL A 1 72 ? -2.932 -12.446 15.057 1.00 88.38 72 VAL A N 1
ATOM 522 C CA . VAL A 1 72 ? -3.281 -12.942 16.402 1.00 88.38 72 VAL A CA 1
ATOM 523 C C . VAL A 1 72 ? -4.727 -12.555 16.737 1.00 88.38 72 VAL A C 1
ATOM 525 O O . VAL A 1 72 ? -5.032 -11.995 17.786 1.00 88.38 72 VAL A O 1
ATOM 528 N N . GLY A 1 73 ? -5.633 -12.803 15.786 1.00 90.56 73 GLY A N 1
ATOM 529 C CA . GLY A 1 73 ? -7.013 -12.323 15.857 1.00 90.56 73 GLY A CA 1
ATOM 530 C C . GLY A 1 73 ? -7.138 -10.848 15.481 1.00 90.56 73 GLY A C 1
ATOM 531 O O . GLY A 1 73 ? -6.171 -10.215 15.048 1.00 90.56 73 GLY A O 1
ATOM 532 N N . GLY A 1 74 ? -8.348 -10.306 15.619 1.00 92.56 74 GLY A N 1
ATOM 533 C CA . GLY A 1 74 ? -8.651 -8.974 15.108 1.00 92.56 74 GLY A CA 1
ATOM 534 C C . GLY A 1 74 ? -8.526 -8.926 13.583 1.00 92.56 74 GLY A C 1
ATOM 535 O O . GLY A 1 74 ? -8.671 -9.952 12.903 1.00 92.56 74 GLY A O 1
ATOM 536 N N . VAL A 1 75 ? -8.202 -7.751 13.053 1.00 95.31 75 VAL A N 1
ATOM 537 C CA . VAL A 1 75 ? -8.067 -7.515 11.611 1.00 95.31 75 VAL A CA 1
ATOM 538 C C . VAL A 1 75 ? -6.791 -6.759 11.265 1.00 95.31 75 VAL A C 1
ATOM 540 O O . VAL A 1 75 ? -6.266 -5.983 12.063 1.00 95.31 75 VAL A O 1
ATOM 543 N N . THR A 1 76 ? -6.302 -6.970 10.049 1.00 97.62 76 THR A N 1
ATOM 544 C CA . THR A 1 76 ? -5.243 -6.156 9.453 1.00 97.62 76 THR A CA 1
ATOM 545 C C . THR A 1 76 ? -5.840 -5.313 8.337 1.00 97.62 76 THR A C 1
ATOM 547 O O . THR A 1 76 ? -6.529 -5.844 7.467 1.00 97.62 76 THR A O 1
ATOM 550 N N . LEU A 1 77 ? -5.572 -4.012 8.366 1.00 98.31 77 LEU A N 1
ATOM 551 C CA . LEU A 1 77 ? -6.002 -3.048 7.366 1.00 98.31 77 LEU A CA 1
ATOM 552 C C . LEU A 1 77 ? -4.829 -2.741 6.439 1.00 98.31 77 LEU A C 1
ATOM 554 O O . LEU A 1 77 ? -3.758 -2.354 6.906 1.00 98.31 77 LEU A O 1
ATOM 558 N N . PHE A 1 78 ? -5.065 -2.844 5.138 1.00 98.62 78 PHE A N 1
ATOM 559 C CA . PHE A 1 78 ? -4.121 -2.529 4.075 1.00 98.62 78 PHE A CA 1
ATOM 560 C C . PHE A 1 78 ? -4.615 -1.317 3.306 1.00 98.62 78 PHE A C 1
ATOM 562 O O . PHE A 1 78 ? -5.739 -1.300 2.809 1.00 98.62 78 PHE A O 1
ATOM 569 N N . PHE A 1 79 ? -3.781 -0.295 3.201 1.00 98.62 79 PHE A N 1
ATOM 570 C CA . PHE A 1 79 ? -4.136 0.940 2.514 1.00 98.62 79 PHE A CA 1
ATOM 571 C C . PHE A 1 79 ? -2.877 1.673 2.074 1.00 98.62 79 PHE A C 1
ATOM 573 O O . PHE A 1 79 ? -1.761 1.305 2.430 1.00 98.62 79 PHE A O 1
ATOM 580 N N . GLY A 1 80 ? -3.048 2.735 1.304 1.00 98.38 80 GLY A N 1
ATOM 581 C CA . GLY A 1 80 ? -1.954 3.633 0.974 1.00 98.38 80 GLY A CA 1
ATOM 582 C C . GLY A 1 80 ? -2.392 5.082 1.023 1.00 98.38 80 GLY A C 1
ATOM 583 O O . GLY A 1 80 ? -3.585 5.392 1.090 1.00 98.38 80 GLY A O 1
ATOM 584 N N . THR A 1 81 ? -1.411 5.973 0.996 1.00 98.56 81 THR A N 1
ATOM 585 C CA . THR A 1 81 ? -1.655 7.409 1.012 1.00 98.56 81 THR A CA 1
ATOM 586 C C . THR A 1 81 ? -1.496 8.021 -0.368 1.00 98.56 81 THR A C 1
ATOM 588 O O . THR A 1 81 ? -0.792 7.514 -1.245 1.00 98.56 81 THR A O 1
ATOM 591 N N . GLY A 1 82 ? -2.167 9.144 -0.565 1.00 97.06 82 GLY A N 1
ATOM 592 C CA . GLY A 1 82 ? -2.190 9.845 -1.827 1.00 97.06 82 GLY A CA 1
ATOM 593 C C . GLY A 1 82 ? -3.506 10.547 -2.078 1.00 97.06 82 GLY A C 1
ATOM 594 O O . GLY A 1 82 ? -4.547 10.211 -1.518 1.00 97.06 82 GLY A O 1
ATOM 595 N N . ARG A 1 83 ? -3.452 11.519 -2.983 1.00 94.94 83 ARG A N 1
ATOM 596 C CA . ARG A 1 83 ? -4.623 12.072 -3.659 1.00 94.94 83 ARG A CA 1
ATOM 597 C C . ARG A 1 83 ? -4.257 12.468 -5.084 1.00 94.94 83 ARG A C 1
ATOM 599 O O . ARG A 1 83 ? -3.089 12.733 -5.387 1.00 94.94 83 ARG A O 1
ATOM 606 N N . TYR A 1 84 ? -5.255 12.472 -5.954 1.00 93.00 84 TYR A N 1
ATOM 607 C CA . TYR A 1 84 ? -5.076 12.828 -7.356 1.00 93.00 84 TYR A CA 1
ATOM 608 C C . TYR A 1 84 ? -6.391 13.339 -7.945 1.00 93.00 84 TYR A C 1
ATOM 610 O O . TYR A 1 84 ? -7.024 12.695 -8.779 1.00 93.00 84 TYR A O 1
ATOM 618 N N . PHE A 1 85 ? -6.859 14.458 -7.405 1.00 89.69 85 PHE A N 1
ATOM 619 C CA . PHE A 1 85 ? -8.098 15.110 -7.845 1.00 89.69 85 PHE A CA 1
ATOM 620 C C . PHE A 1 85 ? -8.033 16.636 -7.735 1.00 89.69 85 PHE A C 1
ATOM 622 O O . PHE A 1 85 ? -8.899 17.320 -8.274 1.00 89.69 85 PHE A O 1
ATOM 629 N N . ALA A 1 86 ? -7.041 17.180 -7.024 1.00 89.50 86 ALA A N 1
ATOM 630 C CA . ALA A 1 86 ? -6.869 18.608 -6.834 1.00 89.50 86 ALA A CA 1
ATOM 631 C C . ALA A 1 86 ? -5.839 19.179 -7.818 1.00 89.50 86 ALA A C 1
ATOM 633 O O . ALA A 1 86 ? -4.919 18.495 -8.271 1.00 89.50 86 ALA A O 1
ATOM 634 N N . HIS A 1 87 ? -5.967 20.473 -8.109 1.00 87.12 87 HIS A N 1
ATOM 635 C CA . HIS A 1 87 ? -4.948 21.213 -8.845 1.00 87.12 87 HIS A CA 1
ATOM 636 C C . HIS A 1 87 ? -3.583 21.123 -8.135 1.00 87.12 87 HIS A C 1
ATOM 638 O O . HIS A 1 87 ? -3.512 21.196 -6.907 1.00 87.12 87 HIS A O 1
ATOM 644 N N . GLY A 1 88 ? -2.504 20.973 -8.907 1.00 87.50 88 GLY A N 1
ATOM 645 C CA . GLY A 1 88 ? -1.138 20.815 -8.393 1.00 87.50 88 GLY A CA 1
ATOM 646 C C . GLY A 1 88 ? -0.787 19.394 -7.936 1.00 87.50 88 GLY A C 1
ATOM 647 O O . GLY A 1 88 ? 0.380 19.109 -7.673 1.00 87.50 88 GLY A O 1
ATOM 648 N N . ASP A 1 89 ? -1.747 18.459 -7.897 1.00 90.06 89 ASP A N 1
ATOM 649 C CA . ASP A 1 89 ? -1.443 17.067 -7.551 1.00 90.06 89 ASP A CA 1
ATOM 650 C C . ASP A 1 89 ? -0.456 16.439 -8.564 1.00 90.06 89 ASP A C 1
ATOM 652 O O . ASP A 1 89 ? 0.362 15.617 -8.158 1.00 90.06 89 ASP A O 1
ATOM 656 N N . ASN A 1 90 ? -0.453 16.856 -9.839 1.00 87.69 90 ASN A N 1
ATOM 657 C CA . ASN A 1 90 ? 0.469 16.353 -10.876 1.00 87.69 90 ASN A CA 1
ATOM 658 C C . ASN A 1 90 ? 1.946 16.723 -10.649 1.00 87.69 90 ASN A C 1
ATOM 660 O O . ASN A 1 90 ? 2.826 16.083 -11.214 1.00 87.69 90 ASN A O 1
ATOM 664 N N . GLU A 1 91 ? 2.216 17.761 -9.860 1.00 88.94 91 GLU A N 1
ATOM 665 C CA . GLU A 1 91 ? 3.564 18.301 -9.613 1.00 88.94 91 GLU A CA 1
ATOM 666 C C . GLU A 1 91 ? 4.048 17.985 -8.195 1.00 88.94 91 GLU A C 1
ATOM 668 O O . GLU A 1 91 ? 5.224 18.132 -7.869 1.00 88.94 91 GLU A O 1
ATOM 673 N N . ASN A 1 92 ? 3.132 17.555 -7.325 1.00 91.44 92 ASN A N 1
ATOM 674 C CA . ASN A 1 92 ? 3.437 17.260 -5.941 1.00 91.44 92 ASN A CA 1
ATOM 675 C C . ASN A 1 92 ? 4.318 16.006 -5.837 1.00 91.44 92 ASN A C 1
ATOM 677 O O . ASN A 1 92 ? 3.871 14.892 -6.107 1.00 91.44 92 ASN A O 1
ATOM 681 N N . THR A 1 93 ? 5.558 16.185 -5.389 1.00 94.31 93 THR A N 1
ATOM 682 C CA . THR A 1 93 ? 6.513 15.091 -5.172 1.00 94.31 93 THR A CA 1
ATOM 683 C C . THR A 1 93 ? 6.576 14.617 -3.720 1.00 94.31 93 THR A C 1
ATOM 685 O O . THR A 1 93 ? 7.463 13.842 -3.365 1.00 94.31 93 THR A O 1
ATOM 688 N N . ALA A 1 94 ? 5.643 15.042 -2.859 1.00 95.88 94 ALA A N 1
ATOM 689 C CA . ALA A 1 94 ? 5.622 14.616 -1.467 1.00 95.88 94 ALA A CA 1
ATOM 690 C C . ALA A 1 94 ? 5.447 13.099 -1.380 1.00 95.88 94 ALA A C 1
ATOM 692 O O . ALA A 1 94 ? 4.508 12.521 -1.933 1.00 95.88 94 ALA A O 1
ATOM 693 N N . VAL A 1 95 ? 6.353 12.472 -0.638 1.00 98.00 95 VAL A N 1
ATOM 694 C CA . VAL A 1 95 ? 6.393 11.022 -0.467 1.00 98.00 95 VAL A CA 1
ATOM 695 C C . VAL A 1 95 ? 5.095 10.525 0.151 1.00 98.00 95 VAL A C 1
ATOM 697 O O . VAL A 1 95 ? 4.672 11.000 1.210 1.00 98.00 95 VAL A O 1
ATOM 700 N N . GLN A 1 96 ? 4.495 9.543 -0.510 1.00 98.56 96 GLN A N 1
ATOM 701 C CA . GLN A 1 96 ? 3.371 8.771 -0.005 1.00 98.56 96 GLN A CA 1
ATOM 702 C C . GLN A 1 96 ? 3.833 7.402 0.485 1.00 98.56 96 GLN A C 1
ATOM 704 O O . GLN A 1 96 ? 4.990 7.024 0.306 1.00 98.56 96 GLN A O 1
ATOM 709 N N . THR A 1 97 ? 2.937 6.669 1.134 1.00 98.88 97 THR A N 1
ATOM 710 C CA . THR A 1 97 ? 3.299 5.462 1.870 1.00 98.88 97 THR A CA 1
ATOM 711 C C . THR A 1 97 ? 2.196 4.419 1.758 1.00 98.88 97 THR A C 1
ATOM 713 O O . THR A 1 97 ? 1.012 4.743 1.844 1.00 98.88 97 THR A O 1
ATOM 716 N N . LEU A 1 98 ? 2.591 3.165 1.560 1.00 98.88 98 LEU A N 1
ATOM 717 C CA . LEU A 1 98 ? 1.731 1.993 1.704 1.00 98.88 98 LEU A CA 1
ATOM 718 C C . LEU A 1 98 ? 1.816 1.499 3.146 1.00 98.88 98 LEU A C 1
ATOM 720 O O . LEU A 1 98 ? 2.899 1.479 3.728 1.00 98.88 98 LEU A O 1
ATOM 724 N N . TYR A 1 99 ? 0.692 1.090 3.713 1.00 98.88 99 TYR A N 1
ATOM 725 C CA . TYR A 1 99 ? 0.567 0.705 5.109 1.00 98.88 99 TYR A CA 1
ATOM 726 C C . TYR A 1 99 ? -0.161 -0.625 5.259 1.00 98.88 99 TYR A C 1
ATOM 728 O O . TYR A 1 99 ? -1.123 -0.926 4.550 1.00 98.88 99 TYR A O 1
ATOM 736 N N . SER A 1 100 ? 0.274 -1.365 6.271 1.00 98.50 100 SER A N 1
ATOM 737 C CA . SER A 1 100 ? -0.468 -2.438 6.911 1.00 98.50 100 SER A CA 1
ATOM 738 C C . SER A 1 100 ? -0.493 -2.163 8.405 1.00 98.50 100 SER A C 1
ATOM 740 O O . SER A 1 100 ? 0.567 -2.022 9.021 1.00 98.50 100 SER A O 1
ATOM 742 N N . ILE A 1 101 ? -1.686 -2.069 8.988 1.00 98.50 101 ILE A N 1
ATOM 743 C CA . ILE A 1 101 ? -1.862 -1.870 10.430 1.00 98.50 101 ILE A CA 1
ATOM 744 C C . ILE A 1 101 ? -2.774 -2.946 11.012 1.00 98.50 101 ILE A C 1
ATOM 746 O O . ILE A 1 101 ? -3.779 -3.316 10.413 1.00 98.50 101 ILE A O 1
ATOM 750 N N . TRP A 1 102 ? -2.434 -3.439 12.194 1.00 97.81 102 TRP A N 1
ATOM 751 C CA . TRP A 1 102 ? -3.150 -4.495 12.893 1.00 97.81 102 TRP A CA 1
ATOM 752 C C . TRP A 1 102 ? -3.971 -3.923 14.052 1.00 97.81 102 TRP A C 1
ATOM 754 O O . TRP A 1 102 ? -3.427 -3.414 15.044 1.00 97.81 102 TRP A O 1
ATOM 764 N N . ASP A 1 103 ? -5.291 -4.038 13.928 1.00 96.31 103 ASP A N 1
ATOM 765 C CA . ASP A 1 103 ? -6.261 -3.802 14.994 1.00 96.31 103 ASP A CA 1
ATOM 766 C C . ASP A 1 103 ? -6.556 -5.133 15.697 1.00 96.31 103 ASP A C 1
ATOM 768 O O . ASP A 1 103 ? -7.350 -5.952 15.227 1.00 96.31 103 ASP A O 1
ATOM 772 N N . GLY A 1 104 ? -5.828 -5.391 16.785 1.00 93.50 104 GLY A N 1
ATOM 773 C CA . GLY A 1 104 ? -5.956 -6.619 17.565 1.00 93.50 104 GLY A CA 1
ATOM 774 C C . GLY A 1 104 ? -7.200 -6.632 18.466 1.00 93.50 104 GLY A C 1
ATOM 775 O O . GLY A 1 104 ? -7.780 -5.580 18.740 1.00 93.50 104 GLY A O 1
ATOM 776 N N . PRO A 1 105 ? -7.608 -7.805 18.982 1.00 87.44 105 PRO A N 1
ATOM 777 C CA . PRO A 1 105 ? -8.747 -7.908 19.894 1.00 87.44 105 PRO A CA 1
ATOM 778 C C . PRO A 1 105 ? -8.540 -7.045 21.145 1.00 87.44 105 PRO A C 1
ATOM 780 O O . PRO A 1 105 ? -7.537 -7.198 21.841 1.00 87.44 105 PRO A O 1
ATOM 783 N N . GLY A 1 106 ? -9.474 -6.129 21.420 1.00 85.00 106 GLY A N 1
ATOM 784 C CA . GLY A 1 106 ? -9.389 -5.208 22.563 1.00 85.00 106 GLY A CA 1
ATOM 785 C C . GLY A 1 106 ? -8.179 -4.266 22.531 1.00 85.00 106 GLY A C 1
ATOM 786 O O . GLY A 1 106 ? -7.800 -3.719 23.566 1.00 85.00 106 GLY A O 1
ATOM 787 N N . ALA A 1 107 ? -7.529 -4.101 21.375 1.00 87.00 107 ALA A N 1
ATOM 788 C CA . ALA A 1 107 ? -6.330 -3.292 21.275 1.00 87.00 107 ALA A CA 1
ATOM 789 C C . ALA A 1 107 ? -6.650 -1.794 21.364 1.00 87.00 107 ALA A C 1
ATOM 791 O O . ALA A 1 107 ? -7.627 -1.307 20.801 1.00 87.00 107 ALA A O 1
ATOM 792 N N . ALA A 1 108 ? -5.768 -1.041 22.021 1.00 94.06 108 ALA A N 1
ATOM 793 C CA . ALA A 1 108 ? -5.801 0.414 21.970 1.00 94.06 108 ALA A CA 1
ATOM 794 C C . ALA A 1 108 ? -5.432 0.934 20.568 1.00 94.06 108 ALA A C 1
ATOM 796 O O . ALA A 1 108 ? -4.760 0.239 19.784 1.00 94.06 108 ALA A O 1
ATOM 797 N N . ARG A 1 109 ? -5.807 2.195 20.301 1.00 95.69 109 ARG A N 1
ATOM 798 C CA . ARG A 1 109 ? -5.395 2.922 19.095 1.00 95.69 109 ARG A CA 1
ATOM 799 C C . ARG A 1 109 ? -3.872 2.921 18.928 1.00 95.69 109 ARG A C 1
ATOM 801 O O . ARG A 1 109 ? -3.118 2.900 19.902 1.00 95.69 109 ARG A O 1
ATOM 808 N N . ILE A 1 110 ? -3.408 3.005 17.689 1.00 97.19 110 ILE A N 1
ATOM 809 C CA . ILE A 1 110 ? -1.987 3.004 17.336 1.00 97.19 110 ILE A CA 1
ATOM 810 C C . ILE A 1 110 ? -1.454 4.440 17.443 1.00 97.19 110 ILE A C 1
ATOM 812 O O . ILE A 1 110 ? -1.366 5.181 16.464 1.00 97.19 110 ILE A O 1
ATOM 816 N N . SER A 1 111 ? -1.119 4.857 18.665 1.00 93.69 111 SER A N 1
ATOM 817 C CA . SER A 1 111 ? -0.646 6.217 18.961 1.00 93.69 111 SER A CA 1
ATOM 818 C C . SER A 1 111 ? 0.824 6.463 18.608 1.00 93.69 111 SER A C 1
ATOM 820 O O . SER A 1 111 ? 1.184 7.602 18.325 1.00 93.69 111 SER A O 1
ATOM 822 N N . GLY A 1 112 ? 1.654 5.414 18.565 1.00 91.69 112 GLY A N 1
ATOM 823 C CA . GLY A 1 112 ? 3.079 5.498 18.213 1.00 91.69 112 GLY A CA 1
ATOM 824 C C . GLY A 1 112 ? 3.359 5.798 16.734 1.00 91.69 112 GLY A C 1
ATOM 825 O O . GLY A 1 112 ? 4.513 5.933 16.342 1.00 91.69 112 GLY A O 1
ATOM 826 N N . GLY A 1 113 ? 2.322 5.893 15.893 1.00 95.69 113 GLY A N 1
ATOM 827 C CA . GLY A 1 113 ? 2.481 6.170 14.467 1.00 95.69 113 GLY A CA 1
ATOM 828 C C . GLY A 1 113 ? 3.415 5.158 13.800 1.00 95.69 113 GLY A C 1
ATOM 829 O O . GLY A 1 113 ? 3.206 3.951 13.905 1.00 95.69 113 GLY A O 1
ATOM 830 N N . ARG A 1 114 ? 4.453 5.653 13.120 1.00 96.88 114 ARG A N 1
ATOM 831 C CA . ARG A 1 114 ? 5.433 4.813 12.414 1.00 96.88 114 ARG A CA 1
ATOM 832 C C . ARG A 1 114 ? 6.319 3.986 13.336 1.00 96.88 114 ARG A C 1
ATOM 834 O O . ARG A 1 114 ? 6.748 2.926 12.906 1.00 96.88 114 ARG A O 1
ATOM 841 N N . ASP A 1 115 ? 6.540 4.412 14.576 1.00 97.44 115 ASP A N 1
ATOM 842 C CA . ASP A 1 115 ? 7.389 3.674 15.522 1.00 97.44 115 ASP A CA 1
ATOM 843 C C . ASP A 1 115 ? 6.730 2.363 15.973 1.00 97.44 115 ASP A C 1
ATOM 845 O O . ASP A 1 115 ? 7.397 1.446 16.443 1.00 97.44 115 ASP A O 1
ATOM 849 N N . ALA A 1 116 ? 5.411 2.243 15.789 1.00 97.88 116 ALA A N 1
ATOM 850 C CA . ALA A 1 116 ? 4.685 0.997 15.997 1.00 97.88 116 ALA A CA 1
ATOM 851 C C . ALA A 1 116 ? 4.776 0.038 14.795 1.00 97.88 116 ALA A C 1
ATOM 853 O O . ALA A 1 116 ? 4.211 -1.053 14.860 1.00 97.88 116 ALA A O 1
ATOM 854 N N . LEU A 1 117 ? 5.423 0.423 13.690 1.00 98.62 117 LEU A N 1
ATOM 855 C CA . LEU A 1 117 ? 5.427 -0.306 12.421 1.00 98.62 117 LEU A CA 1
ATOM 856 C C . LEU A 1 117 ? 6.858 -0.587 11.952 1.00 98.62 117 LEU A C 1
ATOM 858 O O . LEU A 1 117 ? 7.774 0.199 12.176 1.00 98.62 117 LEU A O 1
ATOM 862 N N . VAL A 1 118 ? 7.047 -1.692 11.236 1.00 98.81 118 VAL A N 1
ATOM 863 C CA . VAL A 1 118 ? 8.338 -2.007 10.610 1.00 98.81 118 VAL A CA 1
ATOM 864 C C . VAL A 1 118 ? 8.423 -1.376 9.224 1.00 98.81 118 VAL A C 1
ATOM 866 O O . VAL A 1 118 ? 7.507 -1.502 8.412 1.00 98.81 118 VAL A O 1
ATOM 869 N N . ALA A 1 119 ? 9.538 -0.709 8.940 1.00 98.69 119 ALA A N 1
ATOM 870 C CA . ALA A 1 119 ? 9.792 -0.107 7.639 1.00 98.69 119 ALA A CA 1
ATOM 871 C C . ALA A 1 119 ? 10.255 -1.148 6.610 1.00 98.69 119 ALA A C 1
ATOM 873 O O . ALA A 1 119 ? 11.108 -1.988 6.912 1.00 98.69 119 ALA A O 1
ATOM 874 N N . GLN A 1 120 ? 9.778 -1.015 5.374 1.00 98.81 120 GLN A N 1
ATOM 875 C CA . GLN A 1 120 ? 10.443 -1.547 4.187 1.00 98.81 120 GLN A CA 1
ATOM 876 C C . GLN A 1 120 ? 10.897 -0.410 3.274 1.00 98.81 120 GLN A C 1
ATOM 878 O O . GLN A 1 120 ? 10.311 0.676 3.264 1.00 98.81 120 GLN A O 1
ATOM 883 N N . THR A 1 121 ? 11.936 -0.675 2.491 1.00 98.62 121 THR A N 1
ATOM 884 C CA . THR A 1 121 ? 12.523 0.270 1.541 1.00 98.62 121 THR A CA 1
ATOM 885 C C . THR A 1 121 ? 12.386 -0.239 0.116 1.00 98.62 121 THR A C 1
ATOM 887 O O . THR A 1 121 ? 12.303 -1.447 -0.115 1.00 98.62 121 THR A O 1
ATOM 890 N N . ILE A 1 122 ? 12.365 0.692 -0.839 1.00 98.75 122 ILE A N 1
ATOM 891 C CA . ILE A 1 122 ? 12.315 0.387 -2.267 1.00 98.75 122 ILE A CA 1
ATOM 892 C C . ILE A 1 122 ? 13.635 0.800 -2.917 1.00 98.75 122 ILE A C 1
ATOM 894 O O . ILE A 1 122 ? 14.116 1.922 -2.743 1.00 98.75 122 ILE A O 1
ATOM 898 N N . SER A 1 123 ? 14.193 -0.090 -3.731 1.00 98.12 123 SER A N 1
ATOM 899 C CA . SER A 1 123 ? 15.307 0.223 -4.621 1.00 98.12 123 SER A CA 1
ATOM 900 C C . SER A 1 123 ? 14.973 -0.106 -6.071 1.00 98.12 123 SER A C 1
ATOM 902 O O . SER A 1 123 ? 14.046 -0.864 -6.372 1.00 98.12 123 SER A O 1
ATOM 904 N N . ALA A 1 124 ? 15.702 0.512 -6.998 1.00 96.94 124 ALA A N 1
ATOM 905 C CA . ALA A 1 124 ? 15.557 0.187 -8.411 1.00 96.94 124 ALA A CA 1
ATOM 906 C C . ALA A 1 124 ? 15.957 -1.278 -8.659 1.00 96.94 124 ALA A C 1
ATOM 908 O O . ALA A 1 124 ? 16.989 -1.741 -8.172 1.00 96.94 124 ALA A O 1
ATOM 909 N N . GLY A 1 125 ? 15.123 -2.001 -9.404 1.00 94.56 125 GLY A N 1
ATOM 910 C CA . GLY A 1 125 ? 15.413 -3.348 -9.878 1.00 94.56 125 GLY A CA 1
ATOM 911 C C . GLY A 1 125 ? 16.009 -3.345 -11.287 1.00 94.56 125 GLY A C 1
ATOM 912 O O . GLY A 1 125 ? 16.454 -2.320 -11.804 1.00 94.56 125 GLY A O 1
ATOM 913 N N . VAL A 1 126 ? 16.009 -4.516 -11.920 1.00 91.25 126 VAL A N 1
ATOM 914 C CA . VAL A 1 126 ? 16.486 -4.704 -13.296 1.00 91.25 126 VAL A CA 1
ATOM 915 C C . VAL A 1 126 ? 15.323 -4.545 -14.272 1.00 91.25 126 VAL A C 1
ATOM 917 O O . VAL A 1 126 ? 14.251 -5.108 -14.059 1.00 91.25 126 VAL A O 1
ATOM 920 N N . THR A 1 127 ? 15.526 -3.806 -15.361 1.00 91.62 127 THR A N 1
ATOM 921 C CA . THR A 1 127 ? 14.554 -3.766 -16.459 1.00 91.62 127 THR A CA 1
ATOM 922 C C . THR A 1 127 ? 14.584 -5.088 -17.222 1.00 91.62 127 THR A C 1
ATOM 924 O O . THR A 1 127 ? 15.639 -5.499 -17.701 1.00 91.62 127 THR A O 1
ATOM 927 N N . SER A 1 128 ? 13.429 -5.735 -17.365 1.00 90.56 128 SER A N 1
ATOM 928 C CA . SER A 1 128 ? 13.285 -7.016 -18.060 1.00 90.56 128 SER A CA 1
ATOM 929 C C . SER A 1 128 ? 12.052 -6.993 -18.960 1.00 90.56 128 SER A C 1
ATOM 931 O O . SER A 1 128 ? 11.008 -6.471 -18.576 1.00 90.56 128 SER A O 1
ATOM 933 N N . ASN A 1 129 ? 12.179 -7.513 -20.185 1.00 88.50 129 ASN A N 1
ATOM 934 C CA . ASN A 1 129 ? 11.104 -7.572 -21.188 1.00 88.50 129 ASN A CA 1
ATOM 935 C C . ASN A 1 129 ? 10.395 -6.225 -21.461 1.00 88.50 129 ASN A C 1
ATOM 937 O O . ASN A 1 129 ? 9.229 -6.186 -21.845 1.00 88.50 129 ASN A O 1
ATOM 941 N N . GLY A 1 130 ? 11.111 -5.109 -21.281 1.00 90.06 130 GLY A N 1
ATOM 942 C CA . GLY A 1 130 ? 10.580 -3.755 -21.467 1.00 90.06 130 GLY A CA 1
ATOM 943 C C . GLY A 1 130 ? 9.848 -3.170 -20.255 1.00 90.06 130 GLY A C 1
ATOM 944 O O . GLY A 1 130 ? 9.347 -2.054 -20.367 1.00 90.06 130 GLY A O 1
ATOM 945 N N . HIS A 1 131 ? 9.822 -3.867 -19.116 1.00 93.31 131 HIS A N 1
ATOM 946 C CA . HIS A 1 131 ? 9.257 -3.384 -17.855 1.00 93.31 131 HIS A CA 1
ATOM 947 C C . HIS A 1 131 ? 10.364 -3.069 -16.855 1.00 93.31 131 HIS A C 1
ATOM 949 O O . HIS A 1 131 ? 11.285 -3.866 -16.660 1.00 93.31 131 HIS A O 1
ATOM 955 N N . ALA A 1 132 ? 10.265 -1.919 -16.195 1.00 94.75 132 ALA A N 1
ATOM 956 C CA . ALA A 1 132 ? 11.115 -1.614 -15.058 1.00 94.75 132 ALA A CA 1
ATOM 957 C C . ALA A 1 132 ? 10.620 -2.396 -13.835 1.00 94.75 132 ALA A C 1
ATOM 959 O O . ALA A 1 132 ? 9.416 -2.549 -13.624 1.00 94.75 132 ALA A O 1
ATOM 960 N N . THR A 1 133 ? 11.546 -2.870 -13.008 1.00 96.38 133 THR A N 1
ATOM 961 C CA . THR A 1 133 ? 11.209 -3.537 -11.746 1.00 96.38 133 THR A CA 1
ATOM 962 C C . THR A 1 133 ? 11.717 -2.737 -10.557 1.00 96.38 133 THR A C 1
ATOM 964 O O . THR A 1 133 ? 12.566 -1.849 -10.682 1.00 96.38 133 THR A O 1
ATOM 967 N N . ARG A 1 134 ? 11.165 -3.037 -9.386 1.00 97.50 134 ARG A N 1
ATOM 968 C CA . ARG A 1 134 ? 11.557 -2.473 -8.099 1.00 97.50 134 ARG A CA 1
ATOM 969 C C . ARG A 1 134 ? 11.772 -3.592 -7.101 1.00 97.50 134 ARG A C 1
ATOM 971 O O . ARG A 1 134 ? 10.949 -4.506 -6.986 1.00 97.50 134 ARG A O 1
ATOM 978 N N . ASN A 1 135 ? 12.869 -3.477 -6.366 1.00 98.31 135 ASN A N 1
ATOM 979 C CA . ASN A 1 135 ? 13.124 -4.330 -5.226 1.00 98.31 135 ASN A CA 1
ATOM 980 C C . ASN A 1 135 ? 12.493 -3.717 -3.974 1.00 98.31 135 ASN A C 1
ATOM 982 O O . ASN A 1 135 ? 12.492 -2.496 -3.824 1.00 98.31 135 ASN A O 1
ATOM 986 N N . VAL A 1 136 ? 11.976 -4.556 -3.082 1.00 98.69 136 VAL A N 1
ATOM 987 C CA . VAL A 1 136 ? 11.446 -4.166 -1.773 1.00 98.69 136 VAL A CA 1
ATOM 988 C C . VAL A 1 136 ? 12.161 -4.984 -0.707 1.00 98.69 136 VAL A C 1
ATOM 990 O O . VAL A 1 136 ? 12.261 -6.205 -0.833 1.00 98.69 136 VAL A O 1
ATOM 993 N N . SER A 1 137 ? 12.664 -4.335 0.344 1.00 98.62 137 SER A N 1
ATOM 994 C CA . SER A 1 137 ? 13.317 -5.048 1.446 1.00 98.62 137 SER A CA 1
ATOM 995 C C . SER A 1 137 ? 12.372 -6.052 2.112 1.00 98.62 137 SER A C 1
ATOM 997 O O . SER A 1 137 ? 11.153 -5.964 1.991 1.00 98.62 137 SER A O 1
ATOM 999 N N . ARG A 1 138 ? 12.931 -7.023 2.837 1.00 98.31 138 ARG A N 1
ATOM 1000 C CA . ARG A 1 138 ? 12.174 -8.098 3.497 1.00 98.31 138 ARG A CA 1
ATOM 1001 C C . ARG A 1 138 ? 12.430 -8.140 5.003 1.00 98.31 138 ARG A C 1
ATOM 1003 O O . ARG A 1 138 ? 12.706 -9.197 5.566 1.00 98.31 138 ARG A O 1
ATOM 1010 N N . ASN A 1 139 ? 12.364 -6.982 5.656 1.00 98.62 139 ASN A N 1
ATOM 1011 C CA . ASN A 1 139 ? 12.541 -6.889 7.103 1.00 98.62 139 ASN A CA 1
ATOM 1012 C C . ASN A 1 139 ? 11.418 -7.670 7.817 1.00 98.62 139 ASN A C 1
ATOM 1014 O O . ASN A 1 139 ? 10.249 -7.496 7.467 1.00 98.62 139 ASN A O 1
ATOM 1018 N N . PRO A 1 140 ? 11.729 -8.541 8.791 1.00 98.00 140 PRO A N 1
ATOM 1019 C CA . PRO A 1 140 ? 10.714 -9.326 9.487 1.00 98.00 140 PRO A CA 1
ATOM 1020 C C . PRO A 1 140 ? 9.863 -8.455 10.422 1.00 98.00 140 PRO A C 1
ATOM 1022 O O . PRO A 1 140 ? 10.345 -7.471 10.981 1.00 98.00 140 PRO A O 1
ATOM 1025 N N . VAL A 1 141 ? 8.612 -8.866 10.653 1.00 98.19 141 VAL A N 1
ATOM 1026 C CA . VAL A 1 141 ? 7.677 -8.180 11.562 1.00 98.19 141 VAL A CA 1
ATOM 1027 C C . VAL A 1 141 ? 7.322 -9.085 12.730 1.00 98.19 141 VAL A C 1
ATOM 1029 O O . VAL A 1 141 ? 6.740 -10.154 12.549 1.00 98.19 141 VAL A O 1
ATOM 1032 N N . SER A 1 142 ? 7.651 -8.640 13.944 1.00 96.94 142 SER A N 1
ATOM 1033 C CA . SER A 1 142 ? 7.207 -9.293 15.176 1.00 96.94 142 SER A CA 1
ATOM 1034 C C . SER A 1 142 ? 5.947 -8.615 15.703 1.00 96.94 142 SER A C 1
ATOM 1036 O O . 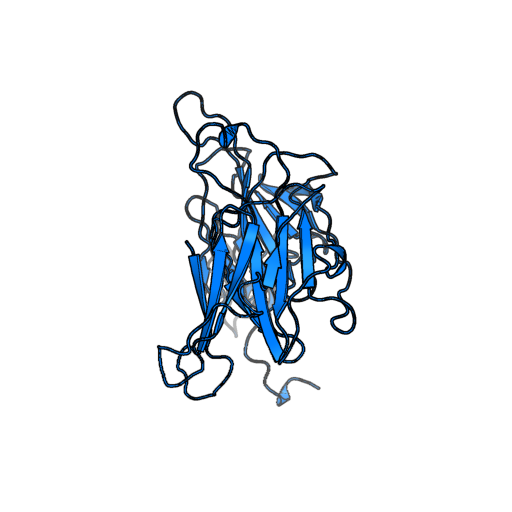SER A 1 142 ? 6.008 -7.521 16.266 1.00 96.94 142 SER A O 1
ATOM 1038 N N . TYR A 1 143 ? 4.805 -9.290 15.576 1.00 95.69 143 TYR A N 1
ATOM 1039 C CA . TYR A 1 143 ? 3.512 -8.801 16.072 1.00 95.69 143 TYR A CA 1
ATOM 1040 C C . TYR A 1 143 ? 3.361 -8.855 17.602 1.00 95.69 143 TYR A C 1
ATOM 1042 O O . TYR A 1 143 ? 2.330 -8.459 18.138 1.00 95.69 143 TYR A O 1
ATOM 1050 N N . ALA A 1 144 ? 4.395 -9.304 18.322 1.00 94.00 144 ALA A N 1
ATOM 1051 C CA . ALA A 1 144 ? 4.476 -9.144 19.772 1.00 94.00 144 ALA A CA 1
ATOM 1052 C C . ALA A 1 144 ? 4.808 -7.698 20.182 1.00 94.00 144 ALA A C 1
ATOM 1054 O O . ALA A 1 144 ? 4.455 -7.274 21.279 1.00 94.00 144 ALA A O 1
ATOM 1055 N N . THR A 1 145 ? 5.500 -6.948 19.318 1.00 94.31 145 THR A N 1
ATOM 1056 C CA . THR A 1 145 ? 5.985 -5.589 19.617 1.00 94.31 145 THR A CA 1
ATOM 1057 C C . THR A 1 145 ? 5.562 -4.550 18.586 1.00 94.31 145 THR A C 1
ATOM 1059 O O . THR A 1 145 ? 5.534 -3.365 18.904 1.00 94.31 145 THR A O 1
ATOM 1062 N N . HIS A 1 146 ? 5.203 -4.975 17.376 1.00 97.31 146 HIS A N 1
ATOM 1063 C CA . HIS A 1 146 ? 4.787 -4.095 16.290 1.00 97.31 146 HIS A CA 1
ATOM 1064 C C . HIS A 1 146 ? 3.332 -4.348 15.904 1.00 97.31 146 HIS A C 1
ATOM 1066 O O . HIS A 1 146 ? 2.761 -5.416 16.120 1.00 97.31 146 HIS A O 1
ATOM 1072 N N . ARG A 1 147 ? 2.732 -3.335 15.294 1.00 97.56 147 ARG A N 1
ATOM 1073 C CA . ARG A 1 147 ? 1.340 -3.306 14.850 1.00 97.56 147 ARG A CA 1
ATOM 1074 C C . ARG A 1 147 ? 1.229 -3.340 13.329 1.00 97.56 147 ARG A C 1
ATOM 1076 O O . ARG A 1 147 ? 0.186 -2.974 12.813 1.00 97.56 147 ARG A O 1
ATOM 1083 N N . GLY A 1 148 ? 2.268 -3.777 12.617 1.00 98.25 148 GLY A N 1
ATOM 1084 C CA . GLY A 1 148 ? 2.264 -3.918 11.161 1.00 98.25 148 GLY A CA 1
ATOM 1085 C C . GLY A 1 148 ? 3.529 -3.370 10.507 1.00 98.25 148 GLY A C 1
ATOM 1086 O O . GLY A 1 148 ? 4.613 -3.421 11.093 1.00 98.25 148 GLY A O 1
ATOM 1087 N N . TRP A 1 149 ? 3.387 -2.861 9.287 1.00 98.81 149 TRP A N 1
ATOM 1088 C CA . TRP A 1 149 ? 4.499 -2.420 8.449 1.00 98.81 149 TRP A CA 1
ATOM 1089 C C . TRP A 1 149 ? 4.112 -1.248 7.548 1.00 98.81 149 TRP A C 1
ATOM 1091 O O . TRP A 1 149 ? 2.933 -0.961 7.335 1.00 98.81 149 TRP A O 1
ATOM 1101 N N . TYR A 1 150 ? 5.117 -0.566 7.005 1.00 98.88 150 TYR A N 1
ATOM 1102 C CA . TYR A 1 150 ? 4.921 0.458 5.985 1.00 98.88 150 TYR A CA 1
ATOM 1103 C C . TYR A 1 150 ? 6.013 0.418 4.918 1.00 98.88 150 TYR A C 1
ATOM 1105 O O . TYR A 1 150 ? 7.142 0.011 5.187 1.00 98.88 150 TYR A O 1
ATOM 1113 N N . VAL A 1 151 ? 5.679 0.885 3.716 1.00 98.88 151 VAL A N 1
ATOM 1114 C CA . VAL A 1 151 ? 6.622 1.083 2.610 1.00 98.88 151 VAL A CA 1
ATOM 1115 C C . VAL A 1 151 ? 6.468 2.505 2.097 1.00 98.88 151 VAL A C 1
ATOM 1117 O O . VAL A 1 151 ? 5.424 2.864 1.550 1.00 98.88 151 VAL A O 1
ATOM 1120 N N . ASP A 1 152 ? 7.489 3.336 2.290 1.00 98.69 152 ASP A N 1
ATOM 1121 C CA . ASP A 1 152 ? 7.511 4.657 1.664 1.00 98.69 152 ASP A CA 1
ATOM 1122 C C . ASP A 1 152 ? 7.737 4.501 0.159 1.00 98.69 152 ASP A C 1
ATOM 1124 O O . ASP A 1 152 ? 8.641 3.784 -0.265 1.00 98.69 152 ASP A O 1
ATOM 1128 N N . LEU A 1 153 ? 6.936 5.199 -0.648 1.00 98.56 153 LEU A N 1
ATOM 1129 C CA . LEU A 1 153 ? 7.032 5.202 -2.107 1.00 98.56 153 LEU A CA 1
ATOM 1130 C C . LEU A 1 153 ? 8.189 6.113 -2.555 1.00 98.56 153 LEU A C 1
ATOM 1132 O O . LEU A 1 153 ? 8.003 7.203 -3.101 1.00 98.56 153 LEU A O 1
ATOM 1136 N N . LEU A 1 154 ? 9.397 5.655 -2.227 1.00 96.81 154 LEU A N 1
ATOM 1137 C CA . LEU A 1 154 ? 10.700 6.274 -2.444 1.00 96.81 154 LEU A CA 1
ATOM 1138 C C . LEU A 1 154 ? 11.624 5.261 -3.097 1.00 96.81 154 LEU A C 1
ATOM 1140 O O . LEU A 1 154 ? 11.969 4.265 -2.472 1.00 96.81 154 LEU A O 1
ATOM 1144 N N . VAL A 1 155 ? 12.076 5.527 -4.318 1.00 97.19 155 VAL A N 1
ATOM 1145 C CA . VAL A 1 155 ? 13.006 4.624 -5.007 1.00 97.19 155 VAL A CA 1
ATOM 1146 C C . VAL A 1 155 ? 14.420 5.128 -4.800 1.00 97.19 155 VAL A C 1
ATOM 1148 O O . VAL A 1 155 ? 14.727 6.236 -5.235 1.00 97.19 155 VAL A O 1
ATOM 1151 N N . ASN A 1 156 ? 15.284 4.324 -4.175 1.00 96.81 156 ASN A N 1
ATOM 1152 C CA . ASN A 1 156 ? 16.661 4.730 -3.855 1.00 96.81 156 ASN A CA 1
ATOM 1153 C C . ASN A 1 156 ? 16.694 6.086 -3.117 1.00 96.81 156 ASN A C 1
ATOM 1155 O O . ASN A 1 156 ? 17.431 6.991 -3.506 1.00 96.81 156 ASN A O 1
ATOM 1159 N N . ASP A 1 157 ? 15.806 6.256 -2.132 1.00 94.94 157 ASP A N 1
ATOM 1160 C CA . ASP A 1 157 ? 15.616 7.496 -1.362 1.00 94.94 157 ASP A CA 1
ATOM 1161 C C . ASP A 1 157 ? 15.218 8.739 -2.190 1.00 94.94 157 ASP A C 1
ATOM 1163 O O . ASP A 1 157 ? 15.212 9.862 -1.683 1.00 94.94 157 ASP A O 1
ATOM 1167 N N . SER A 1 158 ? 14.811 8.555 -3.451 1.00 96.38 158 SER A N 1
ATOM 1168 C CA . SER A 1 158 ? 14.355 9.626 -4.340 1.00 96.38 158 SER A CA 1
ATOM 1169 C C . SER A 1 158 ? 12.828 9.712 -4.412 1.00 96.38 158 SER A C 1
ATOM 1171 O O . SER A 1 158 ? 12.133 8.721 -4.659 1.00 96.38 158 SER A O 1
ATOM 1173 N N . ALA A 1 159 ? 12.296 10.921 -4.211 1.00 95.56 159 ALA A N 1
ATOM 1174 C CA . ALA A 1 159 ? 10.865 11.202 -4.231 1.00 95.56 159 ALA A CA 1
ATOM 1175 C C . ALA A 1 159 ? 10.372 11.526 -5.645 1.00 95.56 159 ALA A C 1
ATOM 1177 O O . ALA A 1 159 ? 10.721 12.556 -6.216 1.00 95.56 159 ALA A O 1
ATOM 1178 N N . GLN A 1 160 ? 9.512 10.659 -6.185 1.00 94.31 160 GLN A N 1
ATOM 1179 C CA . GLN A 1 160 ? 8.927 10.818 -7.524 1.00 94.31 160 GLN A CA 1
ATOM 1180 C C . GLN A 1 160 ? 7.454 11.266 -7.492 1.00 94.31 160 GLN A C 1
ATOM 1182 O O . GLN A 1 160 ? 6.810 11.345 -8.530 1.00 94.31 160 GLN A O 1
ATOM 1187 N N . GLY A 1 161 ? 6.887 11.536 -6.309 1.00 95.62 161 GLY A N 1
ATOM 1188 C CA . GLY A 1 161 ? 5.462 11.873 -6.166 1.00 95.62 161 GLY A CA 1
ATOM 1189 C C . GLY A 1 161 ? 4.506 10.699 -6.365 1.00 95.62 161 GLY A C 1
ATOM 1190 O O . GLY A 1 161 ? 3.301 10.910 -6.544 1.00 95.62 161 GLY A O 1
ATOM 1191 N N . GLU A 1 162 ? 5.039 9.478 -6.330 1.00 97.62 162 GLU A N 1
ATOM 1192 C CA . GLU A 1 162 ? 4.261 8.251 -6.384 1.00 97.62 162 GLU A CA 1
ATOM 1193 C C . GLU A 1 162 ? 3.235 8.192 -5.258 1.00 97.62 162 GLU A C 1
ATOM 1195 O O . GLU A 1 162 ? 3.506 8.614 -4.133 1.00 97.62 162 GLU A O 1
ATOM 1200 N N . ARG A 1 163 ? 2.045 7.679 -5.570 1.00 97.56 163 ARG A N 1
ATOM 1201 C CA . ARG A 1 163 ? 0.912 7.676 -4.651 1.00 97.56 163 ARG A CA 1
ATOM 1202 C C . ARG A 1 163 ? -0.042 6.523 -4.881 1.00 97.56 163 ARG A C 1
ATOM 1204 O O . ARG A 1 163 ? -0.144 5.985 -5.983 1.00 97.56 163 ARG A O 1
ATOM 1211 N N . PHE A 1 164 ? -0.797 6.215 -3.838 1.00 98.00 164 PHE A N 1
ATOM 1212 C CA . PHE A 1 164 ? -1.870 5.241 -3.868 1.00 98.00 164 PHE A CA 1
ATOM 1213 C C . PHE A 1 164 ? -3.231 5.943 -3.817 1.00 98.00 164 PHE A C 1
ATOM 1215 O O . PHE A 1 164 ? -3.509 6.736 -2.920 1.00 98.00 164 PHE A O 1
ATOM 1222 N N . ILE A 1 165 ? -4.079 5.656 -4.803 1.00 95.38 165 ILE A N 1
ATOM 1223 C CA . ILE A 1 165 ? -5.443 6.206 -4.933 1.00 95.38 165 ILE A CA 1
ATOM 1224 C C . ILE A 1 165 ? -6.446 5.142 -5.411 1.00 95.38 165 ILE A C 1
ATOM 1226 O O . ILE A 1 165 ? -7.525 5.484 -5.901 1.00 95.38 165 ILE A O 1
ATOM 1230 N N . GLY A 1 166 ? -6.035 3.875 -5.363 1.00 94.62 166 GLY A N 1
ATOM 1231 C CA . GLY A 1 166 ? -6.774 2.737 -5.889 1.00 94.62 166 GLY A CA 1
ATOM 1232 C C . GLY A 1 166 ? -7.324 1.835 -4.793 1.00 94.62 166 GLY A C 1
ATOM 1233 O O . GLY A 1 166 ? -7.557 2.271 -3.666 1.00 94.62 166 GLY A O 1
ATOM 1234 N N . GLU A 1 167 ? -7.508 0.572 -5.144 1.00 95.06 167 GLU A N 1
ATOM 1235 C CA . GLU A 1 167 ? -8.065 -0.479 -4.305 1.00 95.06 167 GLU A CA 1
ATOM 1236 C C . GLU A 1 167 ? -7.032 -1.605 -4.167 1.00 95.06 167 GLU A C 1
ATOM 1238 O O . GLU A 1 167 ? -6.609 -2.169 -5.184 1.00 95.06 167 GLU A O 1
ATOM 1243 N N . PRO A 1 168 ? -6.573 -1.923 -2.941 1.00 95.75 168 PRO A N 1
ATOM 1244 C CA . PRO A 1 168 ? -5.675 -3.047 -2.743 1.00 95.75 168 PRO A CA 1
ATOM 1245 C C . PRO A 1 168 ? -6.430 -4.357 -2.966 1.00 95.75 168 PRO A C 1
ATOM 1247 O O . PRO A 1 168 ? -7.632 -4.437 -2.725 1.00 95.75 168 PRO A O 1
ATOM 1250 N N . ARG A 1 169 ? -5.726 -5.419 -3.365 1.00 95.75 169 ARG A N 1
ATOM 1251 C CA . ARG A 1 169 ? -6.311 -6.767 -3.448 1.00 95.75 169 ARG A CA 1
ATOM 1252 C C . ARG A 1 169 ? -5.475 -7.781 -2.704 1.00 95.75 169 ARG A C 1
ATOM 1254 O O . ARG A 1 169 ? -4.257 -7.818 -2.862 1.00 95.75 169 ARG A O 1
ATOM 1261 N N . LEU A 1 170 ? -6.130 -8.627 -1.914 1.00 95.12 170 LEU A N 1
ATOM 1262 C CA . LEU A 1 170 ? -5.453 -9.696 -1.189 1.00 95.12 170 LEU A CA 1
ATOM 1263 C C . LEU A 1 170 ? -5.548 -10.997 -1.974 1.00 95.12 170 LEU A C 1
ATOM 1265 O O . LEU A 1 170 ? -6.631 -11.410 -2.381 1.00 95.12 170 LEU A O 1
ATOM 1269 N N . GLN A 1 171 ? -4.418 -11.674 -2.145 1.00 92.12 171 GLN A N 1
ATOM 1270 C CA . GLN A 1 171 ? -4.385 -12.995 -2.753 1.00 92.12 171 GLN A CA 1
ATOM 1271 C C . GLN A 1 171 ? -3.212 -13.811 -2.216 1.00 92.12 171 GLN A C 1
ATOM 1273 O O . GLN A 1 171 ? -2.062 -13.392 -2.290 1.00 92.12 171 GLN A O 1
ATOM 1278 N N . SER A 1 172 ? -3.489 -15.034 -1.750 1.00 88.19 172 SER A N 1
ATOM 1279 C CA . SER A 1 172 ? -2.462 -16.050 -1.465 1.00 88.19 172 SER A CA 1
ATOM 1280 C C . SER A 1 172 ? -1.315 -15.572 -0.558 1.00 88.19 172 SER A C 1
ATOM 1282 O O . SER A 1 172 ? -0.144 -15.825 -0.847 1.00 88.19 172 SER A O 1
ATOM 1284 N N . GLY A 1 173 ? -1.637 -14.871 0.531 1.00 92.19 173 GLY A N 1
ATOM 1285 C CA . GLY A 1 173 ? -0.616 -14.360 1.451 1.00 92.19 173 GLY A CA 1
ATOM 1286 C C . GLY A 1 173 ? 0.024 -13.040 1.012 1.00 92.19 173 GLY A C 1
ATOM 1287 O O . GLY A 1 173 ? 0.951 -12.580 1.670 1.00 92.19 173 GLY A O 1
ATOM 1288 N N . LYS A 1 174 ? -0.461 -12.419 -0.072 1.00 95.31 174 LYS A N 1
ATOM 1289 C CA . LYS A 1 174 ? 0.062 -11.162 -0.621 1.00 95.31 174 LYS A CA 1
ATOM 1290 C C . LYS A 1 174 ? -1.016 -10.085 -0.656 1.00 95.31 174 LYS A C 1
ATOM 1292 O O . LYS A 1 174 ? -2.184 -10.396 -0.887 1.00 95.31 174 LYS A O 1
ATOM 1297 N N . VAL A 1 175 ? -0.615 -8.833 -0.473 1.00 97.69 175 VAL A N 1
ATOM 1298 C CA . VAL A 1 175 ? -1.404 -7.650 -0.825 1.00 97.69 175 VAL A CA 1
ATOM 1299 C C . VAL A 1 175 ? -0.828 -7.039 -2.091 1.00 97.69 175 VAL A C 1
ATOM 1301 O O . VAL A 1 175 ? 0.384 -6.883 -2.230 1.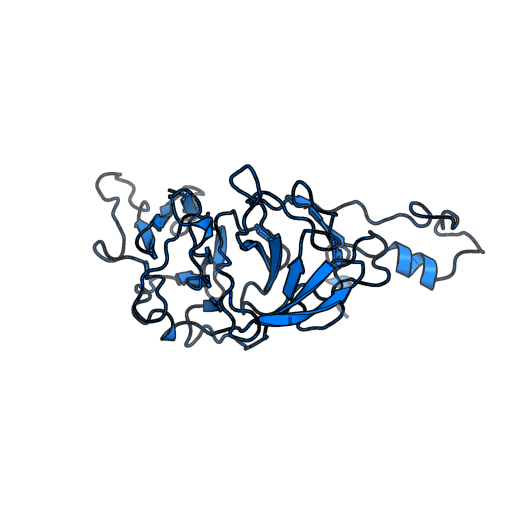00 97.69 175 VAL A O 1
ATOM 1304 N N . ILE A 1 176 ? -1.709 -6.716 -3.025 1.00 97.62 176 ILE A N 1
ATOM 1305 C CA . ILE A 1 176 ? -1.370 -6.148 -4.318 1.00 97.62 176 ILE A CA 1
ATOM 1306 C C . ILE A 1 176 ? -1.835 -4.697 -4.334 1.00 97.62 176 ILE A C 1
ATOM 1308 O O . ILE A 1 176 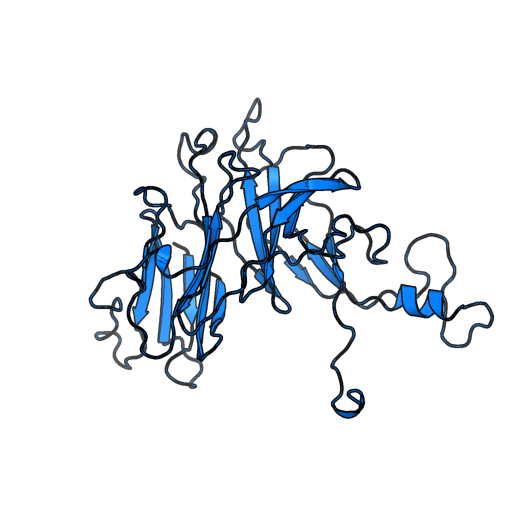? -3.015 -4.432 -4.108 1.00 97.62 176 ILE A O 1
ATOM 1312 N N . PHE A 1 177 ? -0.919 -3.774 -4.617 1.00 98.00 177 PHE A N 1
ATOM 1313 C CA . PHE A 1 177 ? -1.198 -2.341 -4.688 1.00 98.00 177 PHE A CA 1
ATOM 1314 C C . PHE A 1 177 ? -0.920 -1.806 -6.096 1.00 98.00 177 PHE A C 1
ATOM 1316 O O . PHE A 1 177 ? 0.239 -1.824 -6.521 1.00 98.00 177 PHE A O 1
ATOM 1323 N N . PRO A 1 178 ? -1.935 -1.280 -6.803 1.00 96.81 178 PRO A N 1
ATOM 1324 C CA . PRO A 1 178 ? -1.707 -0.375 -7.921 1.00 96.81 178 PRO A CA 1
ATOM 1325 C C . PRO A 1 178 ? -1.360 1.027 -7.397 1.00 96.81 178 PRO A C 1
ATOM 1327 O O . PRO A 1 178 ? -2.135 1.641 -6.661 1.00 96.81 178 PRO A O 1
ATOM 1330 N N . THR A 1 179 ? -0.197 1.550 -7.772 1.00 97.50 179 THR A N 1
ATOM 1331 C CA . THR A 1 179 ? 0.221 2.927 -7.480 1.00 97.50 179 THR A CA 1
ATOM 1332 C C . THR A 1 179 ? 0.460 3.692 -8.773 1.00 97.50 179 THR A C 1
ATOM 1334 O O . THR A 1 179 ? 0.575 3.124 -9.860 1.00 97.50 179 THR A O 1
ATOM 1337 N N . TYR A 1 180 ? 0.536 5.012 -8.655 1.00 96.50 180 TYR A N 1
ATOM 1338 C CA . TYR A 1 180 ? 0.727 5.898 -9.790 1.00 96.50 180 TYR A CA 1
ATOM 1339 C C . TYR A 1 180 ? 1.785 6.947 -9.473 1.00 96.50 180 TYR A C 1
ATOM 1341 O O . TYR A 1 180 ? 1.701 7.638 -8.458 1.00 96.50 180 TYR A O 1
ATOM 1349 N N . VAL A 1 181 ? 2.773 7.068 -10.354 1.00 95.62 181 VAL A N 1
ATOM 1350 C CA . VAL A 1 181 ? 3.730 8.174 -10.407 1.00 95.62 181 VAL A CA 1
ATOM 1351 C C . VAL A 1 181 ? 3.181 9.183 -11.410 1.00 95.62 181 VAL A C 1
ATOM 1353 O O . VAL A 1 181 ? 3.197 8.884 -12.608 1.00 95.62 181 VAL A O 1
ATOM 1356 N N . PRO A 1 182 ? 2.671 10.352 -10.985 1.00 93.00 182 PRO A N 1
ATOM 1357 C CA . PRO A 1 182 ? 2.207 11.348 -11.936 1.00 93.00 182 PRO A CA 1
ATOM 1358 C C . PRO A 1 182 ? 3.322 11.847 -12.839 1.00 93.00 182 PRO A C 1
ATOM 1360 O O . PRO A 1 182 ? 4.455 12.042 -12.408 1.00 93.00 182 PRO A O 1
ATOM 1363 N N . GLY A 1 183 ? 2.961 12.084 -14.092 1.00 85.44 183 GLY A N 1
ATOM 1364 C CA . GLY A 1 183 ? 3.771 12.827 -15.041 1.00 85.44 183 GLY A CA 1
ATOM 1365 C C . GLY A 1 183 ? 2.964 13.974 -15.634 1.00 85.44 183 GLY A C 1
ATOM 1366 O O . GLY A 1 183 ? 1.893 14.327 -15.134 1.00 85.44 183 GLY A O 1
ATOM 1367 N N . GLN A 1 184 ? 3.502 14.564 -16.694 1.00 69.56 184 GLN A N 1
ATOM 1368 C CA . GLN A 1 184 ? 2.859 15.637 -17.443 1.00 69.56 184 GLN A CA 1
ATOM 1369 C C . GLN A 1 184 ? 2.631 15.146 -18.871 1.00 69.56 184 GLN A C 1
ATOM 1371 O O . GLN A 1 184 ? 3.587 14.784 -19.556 1.00 69.56 184 GLN A O 1
ATOM 1376 N N . ALA A 1 185 ? 1.381 15.143 -19.333 1.00 64.31 185 ALA A N 1
ATOM 1377 C CA . ALA A 1 185 ? 1.075 14.979 -20.750 1.00 64.31 185 ALA A CA 1
ATOM 1378 C C . ALA A 1 185 ? 0.938 16.357 -21.415 1.00 64.31 185 ALA A C 1
ATOM 1380 O O . ALA A 1 185 ? 0.421 17.296 -20.814 1.00 64.31 185 ALA A O 1
ATOM 1381 N N . VAL A 1 186 ? 1.348 16.469 -22.683 1.00 50.25 186 VAL A N 1
ATOM 1382 C CA . VAL A 1 186 ? 1.374 17.739 -23.441 1.00 50.25 186 VAL A CA 1
ATOM 1383 C C . VAL A 1 186 ? -0.027 18.368 -23.595 1.00 50.25 186 VAL A C 1
ATOM 1385 O O . VAL A 1 186 ? -0.126 19.565 -23.854 1.00 50.25 186 VAL A O 1
ATOM 1388 N N . CYS A 1 187 ? -1.120 17.608 -23.409 1.00 51.31 187 CYS A N 1
ATOM 1389 C CA . CYS A 1 187 ? -2.491 18.098 -23.629 1.00 51.31 187 CYS A CA 1
ATOM 1390 C C . CYS A 1 187 ? -3.589 17.571 -22.664 1.00 51.31 187 CYS A C 1
ATOM 1392 O O . CYS A 1 187 ? -4.766 17.712 -22.992 1.00 51.31 187 CYS A O 1
ATOM 1394 N N . SER A 1 188 ? -3.284 16.980 -21.498 1.00 51.66 188 SER A N 1
ATOM 1395 C CA . SER A 1 188 ? -4.322 16.525 -20.539 1.00 51.66 188 SER A CA 1
ATOM 1396 C C . SER A 1 188 ? -3.771 16.151 -19.152 1.00 51.66 188 SER A C 1
ATOM 1398 O O . SER A 1 188 ? -2.566 16.006 -18.970 1.00 51.66 188 SER A O 1
ATOM 1400 N N . ALA A 1 189 ? -4.665 15.927 -18.173 1.00 53.59 189 ALA A N 1
ATOM 1401 C CA . ALA A 1 189 ? -4.335 15.176 -16.956 1.00 53.59 189 ALA A CA 1
ATOM 1402 C C . ALA A 1 189 ? -3.938 13.730 -17.319 1.00 53.59 189 ALA A C 1
ATOM 1404 O O . ALA A 1 189 ? -4.553 13.129 -18.201 1.00 53.59 189 ALA A O 1
ATOM 1405 N N . GLY A 1 190 ? -2.922 13.177 -16.650 1.00 62.94 190 GLY A N 1
ATOM 1406 C CA . GLY A 1 190 ? -2.332 11.878 -16.989 1.00 62.94 190 GLY A CA 1
ATOM 1407 C C . GLY A 1 190 ? -0.866 12.007 -17.399 1.00 62.94 190 GLY A C 1
ATOM 1408 O O . GLY A 1 190 ? -0.195 12.963 -17.022 1.00 62.94 190 GLY A O 1
ATOM 1409 N N . GLY A 1 191 ? -0.363 11.037 -18.161 1.00 81.81 191 GLY A N 1
ATOM 1410 C CA . GLY A 1 191 ? 1.031 11.047 -18.611 1.00 81.81 191 GLY A CA 1
ATOM 1411 C C . GLY A 1 191 ? 2.014 10.526 -17.563 1.00 81.81 191 GLY A C 1
ATOM 1412 O O . GLY A 1 191 ? 3.201 10.829 -17.630 1.00 81.81 191 GLY A O 1
ATOM 1413 N N . GLY A 1 192 ? 1.528 9.755 -16.590 1.00 90.56 192 GLY A N 1
ATOM 1414 C CA . GLY A 1 192 ? 2.348 9.131 -15.562 1.00 90.56 192 GLY A CA 1
ATOM 1415 C C . GLY A 1 192 ? 2.622 7.655 -15.815 1.00 90.56 192 GLY A C 1
ATOM 1416 O O . GLY A 1 192 ? 2.261 7.086 -16.847 1.00 90.56 192 GLY A O 1
ATOM 1417 N N . THR A 1 193 ? 3.262 7.031 -14.834 1.00 93.81 193 THR A N 1
ATOM 1418 C CA . THR A 1 193 ? 3.578 5.602 -14.833 1.00 93.81 193 THR A CA 1
ATOM 1419 C C . THR A 1 193 ? 2.811 4.904 -13.720 1.00 93.81 193 THR A C 1
ATOM 1421 O O . THR A 1 193 ? 2.925 5.279 -12.552 1.00 93.81 193 THR A O 1
ATOM 1424 N N . ASN A 1 194 ? 2.054 3.868 -14.075 1.00 94.94 194 ASN A N 1
ATOM 1425 C CA . ASN A 1 194 ? 1.443 2.975 -13.100 1.00 94.94 194 ASN A CA 1
ATOM 1426 C C . ASN A 1 194 ? 2.445 1.898 -12.678 1.00 94.94 194 ASN A C 1
ATOM 1428 O O . ASN A 1 194 ? 3.182 1.363 -13.507 1.00 94.94 194 ASN A O 1
ATOM 1432 N N . TRP A 1 195 ? 2.443 1.566 -11.396 1.00 96.62 195 TRP A N 1
ATOM 1433 C CA . TRP A 1 195 ? 3.230 0.481 -10.829 1.00 96.62 195 TRP A CA 1
ATOM 1434 C C . TRP A 1 195 ? 2.308 -0.495 -10.126 1.00 96.62 195 TRP A C 1
ATOM 1436 O O . TRP A 1 195 ? 1.306 -0.111 -9.526 1.00 96.62 195 TRP A O 1
ATOM 1446 N N . GLN A 1 196 ? 2.669 -1.766 -10.186 1.00 96.62 196 GLN A N 1
ATOM 1447 C CA . GLN A 1 196 ? 2.000 -2.807 -9.438 1.00 96.62 196 GLN A CA 1
ATOM 1448 C C . GLN A 1 196 ? 2.984 -3.424 -8.466 1.00 96.62 196 GLN A C 1
ATOM 1450 O O . GLN A 1 196 ? 3.989 -3.998 -8.883 1.00 96.62 196 GLN A O 1
ATOM 1455 N N . TYR A 1 197 ? 2.671 -3.320 -7.179 1.00 97.94 197 TYR A N 1
ATOM 1456 C CA . TYR A 1 197 ? 3.383 -4.036 -6.132 1.00 97.94 197 TYR A CA 1
ATOM 1457 C C . TYR A 1 197 ? 2.610 -5.272 -5.726 1.00 97.94 197 TYR A C 1
ATOM 1459 O O . TYR A 1 197 ? 1.386 -5.220 -5.624 1.00 97.94 197 TYR A O 1
ATOM 1467 N N . ALA A 1 198 ? 3.323 -6.348 -5.412 1.00 97.44 198 ALA A N 1
ATOM 1468 C CA . ALA A 1 198 ? 2.798 -7.408 -4.567 1.00 97.44 198 ALA A CA 1
ATOM 1469 C C . ALA A 1 198 ? 3.747 -7.596 -3.388 1.00 97.44 198 ALA A C 1
ATOM 1471 O O . ALA A 1 198 ? 4.929 -7.908 -3.567 1.00 97.44 198 ALA A O 1
ATOM 1472 N N . LEU A 1 199 ? 3.205 -7.404 -2.191 1.00 98.44 199 LEU A N 1
ATOM 1473 C CA . LEU A 1 199 ? 3.931 -7.440 -0.931 1.00 98.44 199 LEU A CA 1
ATOM 1474 C C . LEU A 1 199 ? 3.370 -8.549 -0.047 1.00 98.44 199 LEU A C 1
ATOM 1476 O O . LEU A 1 199 ? 2.184 -8.867 -0.113 1.00 98.44 199 LEU A O 1
ATOM 1480 N N . ASP A 1 200 ? 4.210 -9.146 0.785 1.00 97.94 200 ASP A N 1
ATOM 1481 C CA . ASP A 1 200 ? 3.787 -10.117 1.788 1.00 97.94 200 ASP A CA 1
ATOM 1482 C C . ASP A 1 200 ? 2.818 -9.465 2.790 1.00 97.94 200 ASP A C 1
ATOM 1484 O O . ASP A 1 200 ? 3.080 -8.374 3.298 1.00 97.94 200 ASP A O 1
ATOM 1488 N N . LEU A 1 201 ? 1.690 -10.122 3.087 1.00 96.94 201 LEU A N 1
ATOM 1489 C CA . LEU A 1 201 ? 0.648 -9.543 3.948 1.00 96.94 201 LEU A CA 1
ATOM 1490 C C . LEU A 1 201 ? 1.157 -9.199 5.351 1.00 96.94 201 LEU A C 1
ATOM 1492 O O . LEU A 1 201 ? 0.732 -8.202 5.936 1.00 96.94 201 LEU A O 1
ATOM 1496 N N . LEU A 1 202 ? 2.045 -10.022 5.908 1.00 97.56 202 LEU A N 1
ATOM 1497 C CA . LEU A 1 202 ? 2.475 -9.912 7.301 1.00 97.56 202 LEU A CA 1
ATOM 1498 C C . LEU A 1 202 ? 3.695 -9.011 7.467 1.00 97.56 202 LEU A C 1
ATOM 1500 O O . LEU A 1 202 ? 3.888 -8.430 8.530 1.00 97.56 202 LEU A O 1
ATOM 1504 N N . THR A 1 203 ? 4.525 -8.896 6.435 1.00 98.38 203 THR A N 1
ATOM 1505 C CA . THR A 1 203 ? 5.808 -8.194 6.539 1.00 98.38 203 THR A CA 1
ATOM 1506 C C . THR A 1 203 ? 5.939 -6.980 5.634 1.00 98.38 203 THR A C 1
ATOM 1508 O O . THR A 1 203 ? 6.761 -6.113 5.914 1.00 98.38 203 THR A O 1
ATOM 1511 N N . GLY A 1 204 ? 5.155 -6.891 4.559 1.00 98.44 204 GLY A N 1
ATOM 1512 C CA . GLY A 1 204 ? 5.311 -5.855 3.538 1.00 98.44 204 GLY A CA 1
ATOM 1513 C C . GLY A 1 204 ? 6.507 -6.085 2.626 1.00 98.44 204 GLY A C 1
ATOM 1514 O O . GLY A 1 204 ? 6.810 -5.235 1.793 1.00 98.44 204 GLY A O 1
ATOM 1515 N N . GLY A 1 205 ? 7.199 -7.216 2.785 1.00 98.50 205 GLY A N 1
ATOM 1516 C CA . GLY A 1 205 ? 8.358 -7.549 1.978 1.00 98.50 205 GLY A CA 1
ATOM 1517 C C . GLY A 1 205 ? 7.997 -7.948 0.553 1.00 98.50 205 GLY A C 1
ATOM 1518 O O . GLY A 1 205 ? 6.851 -8.288 0.256 1.00 98.50 205 GLY A O 1
ATOM 1519 N N . ALA A 1 206 ? 8.992 -7.934 -0.329 1.00 98.12 206 ALA A N 1
ATOM 1520 C CA . ALA A 1 206 ? 8.835 -8.324 -1.724 1.00 98.12 206 ALA A CA 1
ATOM 1521 C C . ALA A 1 206 ? 8.166 -9.692 -1.914 1.00 98.12 206 ALA A C 1
ATOM 1523 O O . ALA A 1 206 ? 8.519 -10.677 -1.259 1.00 98.12 206 ALA A O 1
ATOM 1524 N N . ALA A 1 207 ? 7.212 -9.754 -2.846 1.00 96.44 207 ALA A N 1
ATOM 1525 C CA . ALA A 1 207 ? 6.428 -10.957 -3.078 1.00 96.44 207 ALA A CA 1
ATOM 1526 C C . ALA A 1 207 ? 6.102 -11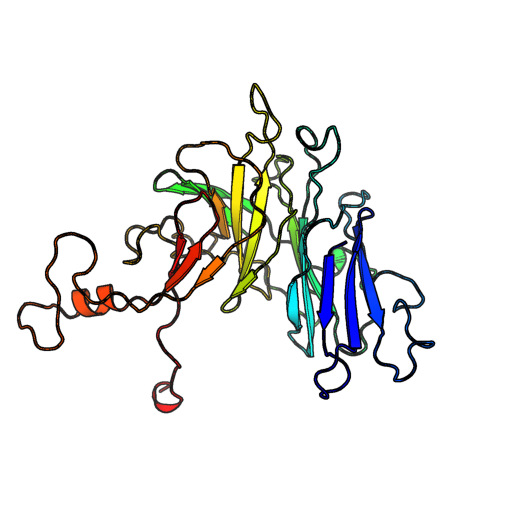.217 -4.562 1.00 96.44 207 ALA A C 1
ATOM 1528 O O . ALA A 1 207 ? 5.168 -11.978 -4.835 1.00 96.44 207 ALA A O 1
ATOM 1529 N N . MET A 1 208 ? 6.871 -10.647 -5.501 1.00 94.69 208 MET A N 1
ATOM 1530 C CA . MET A 1 208 ? 6.695 -10.810 -6.957 1.00 94.69 208 MET A CA 1
ATOM 1531 C C . MET A 1 208 ? 7.742 -11.713 -7.628 1.00 94.69 208 MET A C 1
ATOM 1533 O O . MET A 1 208 ? 7.777 -11.797 -8.854 1.00 94.69 208 MET A O 1
ATOM 1537 N N . SER A 1 209 ? 8.589 -12.415 -6.871 1.00 92.81 209 SER A N 1
ATOM 1538 C CA . SER A 1 209 ? 9.523 -13.386 -7.461 1.00 92.81 209 SER A CA 1
ATOM 1539 C C . SER A 1 209 ? 8.775 -14.448 -8.287 1.00 92.81 209 SER A C 1
ATOM 1541 O O . SER A 1 209 ? 7.771 -15.010 -7.846 1.00 92.81 209 SER A O 1
ATOM 1543 N N . GLY A 1 210 ? 9.259 -14.691 -9.503 1.00 90.19 210 GLY A N 1
ATOM 1544 C CA . GLY A 1 210 ? 8.691 -15.601 -10.492 1.00 90.19 210 GLY A CA 1
ATOM 1545 C C . GLY A 1 210 ? 7.636 -14.990 -11.419 1.00 90.19 210 GLY A C 1
ATOM 1546 O O . GLY A 1 210 ? 7.146 -15.707 -12.288 1.00 90.19 210 GLY A O 1
ATOM 1547 N N . VAL A 1 211 ? 7.264 -13.710 -11.270 1.00 92.56 211 VAL A N 1
ATOM 1548 C CA . VAL A 1 211 ? 6.277 -13.081 -12.170 1.00 92.56 211 VAL A CA 1
ATOM 1549 C C . VAL A 1 211 ? 6.799 -13.027 -13.604 1.00 92.56 211 VAL A C 1
ATOM 1551 O O . VAL A 1 211 ? 7.925 -12.594 -13.846 1.00 92.56 211 VAL A O 1
ATOM 1554 N N . SER A 1 212 ? 5.949 -13.419 -14.549 1.00 91.69 212 SER A N 1
ATOM 15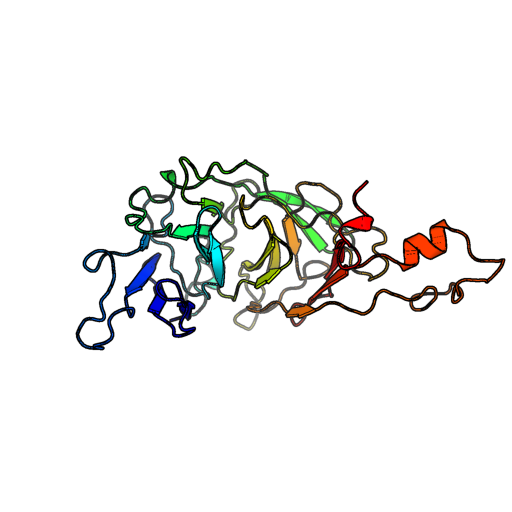55 C CA . SER A 1 212 ? 6.214 -13.498 -15.992 1.00 91.69 212 SER A CA 1
ATOM 1556 C C . SER A 1 212 ? 5.098 -12.825 -16.800 1.00 91.69 212 SER A C 1
ATOM 1558 O O . SER A 1 212 ? 4.063 -12.449 -16.245 1.00 91.69 212 SER A O 1
ATOM 1560 N N . LEU A 1 213 ? 5.325 -12.647 -18.104 1.00 89.19 213 LEU A N 1
ATOM 1561 C CA . LEU A 1 213 ? 4.345 -12.085 -19.052 1.00 89.19 213 LEU A CA 1
ATOM 1562 C C . LEU A 1 213 ? 3.646 -13.165 -19.882 1.00 89.19 213 LEU A C 1
ATOM 1564 O O . LEU A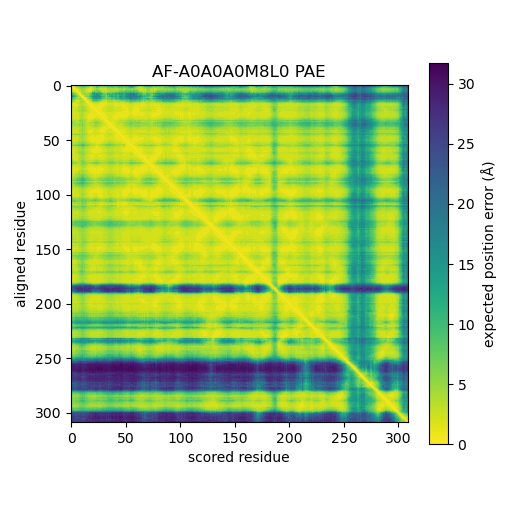 1 213 ? 2.711 -12.876 -20.626 1.00 89.19 213 LEU A O 1
ATOM 1568 N N . ASP A 1 214 ? 4.091 -14.408 -19.754 1.00 84.81 214 ASP A N 1
ATOM 1569 C CA . ASP A 1 214 ? 3.505 -15.568 -20.395 1.00 84.81 214 ASP A CA 1
ATOM 1570 C C . ASP A 1 214 ? 3.002 -16.559 -19.333 1.00 84.81 214 ASP A C 1
ATOM 1572 O O . ASP A 1 214 ? 3.579 -16.683 -18.251 1.00 84.81 214 ASP A O 1
ATOM 1576 N N . PRO A 1 215 ? 1.928 -17.307 -19.620 1.00 77.00 215 PRO A N 1
ATOM 1577 C CA . PRO A 1 215 ? 1.417 -18.276 -18.664 1.00 77.00 215 PRO A CA 1
ATOM 1578 C C . PRO A 1 215 ? 2.322 -19.502 -18.463 1.00 77.00 215 PRO A C 1
ATOM 1580 O O . PRO A 1 215 ? 2.097 -20.235 -17.498 1.00 77.00 215 PRO A O 1
ATOM 1583 N N . ALA A 1 216 ? 3.320 -19.733 -19.327 1.00 73.94 216 ALA A N 1
ATOM 1584 C CA . ALA A 1 216 ? 4.301 -20.805 -19.158 1.00 73.94 216 ALA A CA 1
ATOM 1585 C C . ALA A 1 216 ? 5.365 -20.455 -18.103 1.00 73.94 216 ALA A C 1
ATOM 1587 O O . ALA A 1 216 ? 6.055 -21.345 -17.606 1.00 73.94 216 ALA A O 1
ATOM 1588 N N . GLY A 1 217 ? 5.458 -19.195 -17.676 1.00 76.69 217 GLY A N 1
ATOM 1589 C CA . GLY A 1 217 ? 6.401 -18.759 -16.657 1.00 76.69 217 GLY A CA 1
ATOM 1590 C C . GLY A 1 217 ? 7.847 -18.749 -17.137 1.00 76.69 217 GLY A C 1
ATOM 1591 O O . GLY A 1 217 ? 8.744 -18.959 -16.314 1.00 76.69 217 GLY A O 1
ATOM 1592 N N . ASP A 1 218 ? 8.071 -18.578 -18.436 1.00 74.62 218 ASP A N 1
ATOM 1593 C CA . ASP A 1 218 ? 9.408 -18.555 -19.013 1.00 74.62 218 ASP A CA 1
ATOM 1594 C C . ASP A 1 218 ? 10.010 -17.148 -18.912 1.00 74.62 218 ASP A C 1
ATOM 1596 O O . ASP A 1 218 ? 9.323 -16.137 -19.004 1.00 74.62 218 ASP A O 1
ATOM 1600 N N . SER A 1 219 ? 11.324 -17.061 -18.679 1.00 81.62 219 SER A N 1
ATOM 1601 C CA . SER A 1 219 ? 12.052 -15.779 -18.588 1.00 81.62 219 SER A CA 1
ATOM 1602 C C . SER A 1 219 ? 11.345 -14.715 -17.718 1.00 81.62 219 SER A C 1
ATOM 1604 O O . SER A 1 219 ? 10.985 -13.641 -18.219 1.00 81.62 219 SER A O 1
ATOM 1606 N N . PRO A 1 220 ? 11.127 -14.992 -16.416 1.00 89.06 220 PRO A N 1
ATOM 1607 C CA . PRO A 1 220 ? 10.332 -14.133 -15.546 1.00 89.06 220 PRO A CA 1
ATOM 1608 C C . PRO A 1 220 ? 10.870 -12.696 -15.510 1.00 89.06 220 PRO A C 1
ATOM 1610 O O . PRO A 1 220 ? 12.076 -12.461 -15.406 1.00 89.06 220 PRO A O 1
ATOM 1613 N N . VAL A 1 221 ? 9.953 -11.726 -15.545 1.00 91.62 221 VAL A N 1
ATOM 1614 C CA . VAL A 1 221 ? 10.248 -10.290 -15.411 1.00 91.62 221 VAL A CA 1
ATOM 1615 C C . VAL A 1 221 ? 10.802 -9.985 -14.020 1.00 91.62 221 VAL A C 1
ATOM 1617 O O . VAL A 1 221 ? 11.737 -9.201 -13.889 1.00 91.62 221 VAL A O 1
ATOM 1620 N N . CYS A 1 222 ? 10.269 -10.648 -12.992 1.00 92.00 222 CYS A N 1
ATOM 1621 C CA . CYS A 1 222 ? 10.790 -10.599 -11.629 1.00 92.00 222 CYS A CA 1
ATOM 1622 C C . CYS A 1 222 ? 11.402 -11.952 -11.254 1.00 92.00 222 CYS A C 1
ATOM 1624 O O . CYS A 1 222 ? 10.672 -12.904 -10.996 1.00 92.00 222 CYS A O 1
ATOM 1626 N N . SER A 1 223 ? 12.727 -12.051 -11.155 1.00 85.88 223 SER A N 1
ATOM 1627 C CA . SER A 1 223 ? 13.422 -13.291 -10.759 1.00 85.88 223 SER A CA 1
ATOM 1628 C C . SER A 1 223 ? 14.037 -13.227 -9.355 1.00 85.88 223 SER A C 1
ATOM 1630 O O . SER A 1 223 ? 14.101 -14.242 -8.663 1.00 85.88 223 SER A O 1
ATOM 1632 N N . GLY A 1 224 ? 14.434 -12.039 -8.889 1.00 88.94 224 GLY A N 1
ATOM 1633 C CA . GLY A 1 224 ? 15.023 -11.844 -7.562 1.00 88.94 224 GLY A CA 1
ATOM 1634 C C . GLY A 1 224 ? 14.022 -12.037 -6.420 1.00 88.94 224 GLY A C 1
ATOM 1635 O O . GLY A 1 224 ? 12.851 -11.676 -6.544 1.00 88.94 224 GLY A O 1
ATOM 1636 N N . ALA A 1 225 ? 14.493 -12.566 -5.286 1.00 92.38 225 ALA A N 1
ATOM 1637 C CA . ALA A 1 225 ? 13.683 -12.725 -4.072 1.00 92.38 225 ALA A CA 1
ATOM 1638 C C . ALA A 1 225 ? 13.151 -11.385 -3.537 1.00 92.38 225 ALA A C 1
ATOM 1640 O O . ALA A 1 225 ? 12.085 -11.349 -2.925 1.00 92.38 225 ALA A O 1
ATOM 1641 N N . ASP A 1 226 ? 13.874 -10.298 -3.811 1.00 96.69 226 ASP A N 1
ATOM 1642 C CA . ASP A 1 226 ? 13.501 -8.949 -3.400 1.00 96.69 226 ASP A CA 1
ATOM 1643 C C . ASP A 1 226 ? 12.652 -8.222 -4.452 1.00 96.69 226 ASP A C 1
ATOM 1645 O O . ASP A 1 226 ? 12.254 -7.090 -4.214 1.00 96.69 226 ASP A O 1
ATOM 1649 N N . CYS A 1 227 ? 12.308 -8.840 -5.590 1.00 97.19 227 CYS A N 1
ATOM 1650 C CA . CYS A 1 227 ? 11.443 -8.199 -6.584 1.00 97.19 227 CYS A CA 1
ATOM 1651 C C . CYS A 1 227 ? 10.018 -8.060 -6.029 1.00 97.19 227 CYS A C 1
ATOM 1653 O O . CYS A 1 227 ? 9.343 -9.059 -5.757 1.00 97.19 227 CYS A O 1
ATOM 1655 N N . GLY A 1 228 ? 9.567 -6.820 -5.839 1.00 97.31 228 GLY A N 1
ATOM 1656 C CA . GLY A 1 228 ? 8.290 -6.506 -5.194 1.00 97.31 228 GLY A CA 1
ATOM 1657 C C . GLY A 1 228 ? 7.401 -5.548 -5.977 1.00 97.31 228 GLY A C 1
ATOM 1658 O O . GLY A 1 228 ? 6.249 -5.378 -5.585 1.00 97.31 228 GLY A O 1
ATOM 1659 N N . GLY A 1 229 ? 7.901 -4.953 -7.067 1.00 96.88 229 GLY A N 1
ATOM 1660 C CA . GLY A 1 229 ? 7.120 -4.081 -7.941 1.00 96.88 229 GLY A CA 1
ATOM 1661 C C . GLY A 1 229 ? 7.530 -4.159 -9.411 1.00 96.88 229 GLY A C 1
ATOM 1662 O O . GLY A 1 229 ? 8.704 -4.352 -9.726 1.00 96.88 229 GLY A O 1
ATOM 1663 N N . ILE A 1 230 ? 6.561 -3.978 -10.308 1.00 96.12 230 ILE A N 1
ATOM 1664 C CA . ILE A 1 230 ? 6.746 -3.941 -11.767 1.00 96.12 230 ILE A CA 1
ATOM 1665 C C . ILE A 1 230 ? 6.015 -2.720 -12.338 1.00 96.12 230 ILE A C 1
ATOM 1667 O O . ILE A 1 230 ? 4.913 -2.387 -11.893 1.00 96.12 230 ILE A O 1
ATOM 1671 N N . SER A 1 231 ? 6.622 -2.046 -13.314 1.00 95.50 231 SER A N 1
ATOM 1672 C CA . SER A 1 231 ? 5.975 -0.972 -14.063 1.00 95.50 231 SER A CA 1
ATOM 1673 C C . SER A 1 231 ? 4.940 -1.549 -15.033 1.00 95.50 231 SER A C 1
ATOM 1675 O O . SER A 1 231 ? 5.210 -2.494 -15.774 1.00 95.50 231 SER A O 1
ATOM 1677 N N . LEU A 1 232 ? 3.737 -0.982 -15.043 1.00 92.25 232 LEU A N 1
ATOM 1678 C CA . LEU A 1 232 ? 2.625 -1.478 -15.862 1.00 92.25 232 LEU A CA 1
ATOM 1679 C C . LEU A 1 232 ? 2.644 -0.962 -17.303 1.00 92.25 232 LEU A C 1
ATOM 1681 O O . LEU A 1 232 ? 1.863 -1.403 -18.138 1.00 92.25 232 LEU A O 1
ATOM 1685 N N . ASN A 1 233 ? 3.556 -0.046 -17.598 1.00 85.44 233 ASN A N 1
ATOM 1686 C CA . ASN A 1 233 ? 3.887 0.392 -18.938 1.00 85.44 233 ASN A CA 1
ATOM 1687 C C . ASN A 1 233 ? 5.087 -0.379 -19.487 1.00 85.44 233 ASN A C 1
ATOM 1689 O O . ASN A 1 233 ? 6.100 -0.573 -18.809 1.00 85.44 233 ASN A O 1
ATOM 1693 N N . LYS A 1 234 ? 4.981 -0.751 -20.759 1.00 80.81 234 LYS A N 1
ATOM 1694 C CA . LYS A 1 234 ? 6.083 -1.303 -21.536 1.00 80.81 234 LYS A CA 1
ATOM 1695 C C . LYS A 1 234 ? 6.830 -0.168 -22.228 1.00 80.81 234 LYS A C 1
ATOM 1697 O O . LYS A 1 234 ? 6.214 0.756 -22.743 1.00 80.81 234 LYS A O 1
ATOM 1702 N N . GLY A 1 235 ? 8.160 -0.204 -22.216 1.00 74.31 235 GLY A N 1
ATOM 1703 C CA . GLY A 1 235 ? 8.992 0.747 -22.966 1.00 74.31 235 GLY A CA 1
ATOM 1704 C C . GLY A 1 235 ? 8.939 2.205 -22.487 1.00 74.31 235 GLY A C 1
ATOM 1705 O O . GLY A 1 235 ? 9.483 3.072 -23.163 1.00 74.31 235 GLY A O 1
ATOM 1706 N N . GLY A 1 236 ? 8.332 2.480 -21.327 1.00 76.75 236 GLY A N 1
ATOM 1707 C CA . GLY A 1 236 ? 8.219 3.833 -20.771 1.00 76.75 236 GLY A CA 1
ATOM 1708 C C . GLY A 1 236 ? 6.974 4.610 -21.205 1.00 76.75 236 GLY A C 1
ATOM 1709 O O . GLY A 1 236 ? 6.875 5.794 -20.886 1.00 76.75 236 GLY A O 1
ATOM 1710 N N . ASP A 1 237 ? 6.016 3.964 -21.877 1.00 81.06 237 ASP A N 1
ATOM 1711 C CA . ASP A 1 237 ? 4.753 4.595 -22.271 1.00 81.06 237 ASP A CA 1
ATOM 1712 C C . ASP A 1 237 ? 3.997 5.163 -21.065 1.00 81.06 237 ASP A C 1
ATOM 1714 O O . ASP A 1 237 ? 4.046 4.629 -19.960 1.00 81.06 237 ASP A O 1
ATOM 1718 N N . THR A 1 238 ? 3.274 6.261 -21.251 1.00 87.69 238 THR A N 1
ATOM 1719 C CA . THR A 1 238 ? 2.567 6.908 -20.141 1.00 87.69 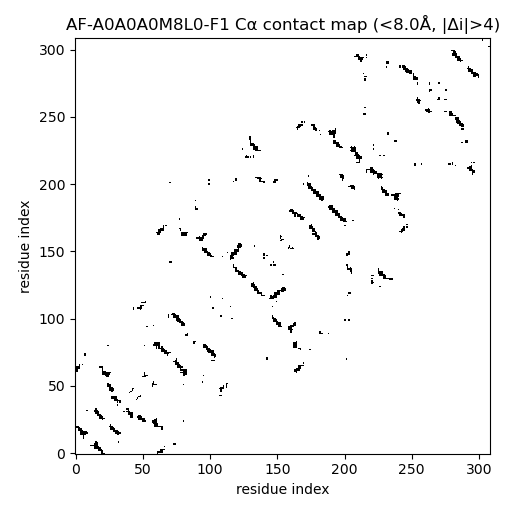238 THR A CA 1
ATOM 1720 C C . THR A 1 238 ? 1.064 6.703 -20.231 1.00 87.69 238 THR A C 1
ATOM 1722 O O . THR A 1 238 ? 0.501 6.530 -21.310 1.00 87.69 238 THR A O 1
ATOM 1725 N N . SER A 1 239 ? 0.393 6.695 -19.081 1.00 88.19 239 SER A N 1
ATOM 1726 C CA . SER A 1 239 ? -1.048 6.441 -18.993 1.00 88.19 239 SER A CA 1
ATOM 1727 C C . SER A 1 239 ? -1.707 7.257 -17.882 1.00 88.19 239 SER A C 1
ATOM 1729 O O . SER A 1 239 ? -1.046 7.939 -17.094 1.00 88.19 239 SER A O 1
ATOM 1731 N N . ALA A 1 240 ? -3.039 7.237 -17.856 1.00 89.75 240 ALA A N 1
ATOM 1732 C CA . ALA A 1 240 ? -3.815 7.735 -16.728 1.00 89.75 240 ALA A CA 1
ATOM 1733 C C . ALA A 1 240 ? -3.684 6.780 -15.520 1.00 89.75 240 ALA A C 1
ATOM 1735 O O . ALA A 1 240 ? -3.350 5.608 -15.705 1.00 89.75 240 ALA A O 1
ATOM 1736 N N . PRO A 1 241 ? -3.961 7.241 -14.287 1.00 91.44 241 PRO A N 1
ATOM 1737 C CA . PRO A 1 241 ? -3.895 6.380 -13.113 1.00 91.44 241 PRO A CA 1
ATOM 1738 C C . PRO A 1 241 ? -4.865 5.202 -13.206 1.00 91.44 241 PRO A C 1
ATOM 1740 O O . PRO A 1 241 ? -6.061 5.395 -13.442 1.00 91.44 241 PRO A O 1
ATOM 1743 N N . VAL A 1 242 ? -4.368 4.003 -12.922 1.00 91.62 242 VAL A N 1
ATOM 1744 C CA . VAL A 1 242 ? -5.187 2.807 -12.744 1.00 91.62 242 VAL A CA 1
ATOM 1745 C C . VAL A 1 242 ? -5.417 2.575 -11.256 1.00 91.62 242 VAL A C 1
ATOM 1747 O O . VAL A 1 242 ? -4.521 2.736 -10.430 1.00 91.62 242 VAL A O 1
ATOM 1750 N N . LYS A 1 243 ? -6.658 2.240 -10.905 1.00 93.31 243 LYS A N 1
ATOM 1751 C CA . LYS A 1 243 ? -7.101 2.115 -9.511 1.00 93.31 243 LYS A CA 1
ATOM 1752 C C . LYS A 1 243 ? -7.390 0.686 -9.090 1.00 93.31 243 LYS A C 1
ATOM 1754 O O . LYS A 1 243 ? -7.464 0.428 -7.899 1.00 93.31 243 LYS A O 1
ATOM 1759 N N . THR A 1 244 ? -7.558 -0.224 -10.034 1.00 92.88 244 THR A N 1
ATOM 1760 C CA . THR A 1 244 ? -8.012 -1.584 -9.765 1.00 92.88 244 THR A CA 1
ATOM 1761 C C . THR A 1 244 ? -7.024 -2.590 -10.322 1.00 92.88 244 THR A C 1
ATOM 1763 O O . THR A 1 244 ? -6.325 -2.330 -11.298 1.00 92.88 244 THR A O 1
ATOM 1766 N N . VAL A 1 245 ? -6.993 -3.754 -9.690 1.00 92.19 245 VAL A N 1
ATOM 1767 C CA . VAL A 1 245 ? -6.318 -4.943 -10.195 1.00 92.19 245 VAL A CA 1
ATOM 1768 C C . VAL A 1 245 ? -7.297 -6.101 -10.111 1.00 92.19 245 VAL A C 1
ATOM 1770 O O . VAL A 1 245 ? -7.922 -6.333 -9.074 1.00 92.19 245 VAL A O 1
ATOM 1773 N N . ASP A 1 246 ? -7.421 -6.835 -11.204 1.00 91.88 246 ASP A N 1
ATOM 1774 C CA . ASP A 1 246 ? -8.184 -8.066 -11.259 1.00 91.88 246 ASP A CA 1
ATOM 1775 C C . ASP A 1 246 ? -7.256 -9.247 -11.017 1.00 91.88 246 ASP A C 1
ATOM 1777 O O . ASP A 1 246 ? -6.147 -9.324 -11.547 1.00 91.88 246 ASP A O 1
ATOM 1781 N N . VAL A 1 247 ? -7.723 -10.184 -10.200 1.00 90.62 247 VAL A N 1
ATOM 1782 C CA . VAL A 1 247 ? -6.998 -11.411 -9.895 1.00 90.62 247 VAL A CA 1
ATOM 1783 C C . VAL A 1 247 ? -7.877 -12.581 -10.281 1.00 90.62 247 VAL A C 1
ATOM 1785 O O . VAL A 1 247 ? -8.970 -12.746 -9.739 1.00 90.62 247 VAL A O 1
ATOM 1788 N N . PHE A 1 248 ? -7.399 -13.414 -11.197 1.00 87.94 248 PHE A N 1
ATOM 1789 C CA . PHE A 1 248 ? -8.099 -14.634 -11.578 1.00 87.94 248 PHE A CA 1
ATOM 1790 C C . PHE A 1 248 ? -7.152 -15.826 -11.664 1.00 87.94 248 PHE A C 1
ATOM 1792 O O . PHE A 1 248 ? -5.937 -15.699 -11.804 1.00 87.94 248 PHE A O 1
ATOM 1799 N N . VAL A 1 249 ? -7.731 -17.016 -11.533 1.00 85.44 249 VAL A N 1
ATOM 1800 C CA . VAL A 1 249 ? -7.014 -18.287 -11.624 1.00 85.44 249 VAL A CA 1
ATOM 1801 C C . VAL A 1 249 ? -7.396 -18.932 -12.950 1.00 85.44 249 VAL A C 1
ATOM 1803 O O . VAL A 1 249 ? -8.504 -19.468 -13.052 1.00 85.44 249 VAL A O 1
ATOM 1806 N N . PRO A 1 250 ? -6.531 -18.886 -13.976 1.00 78.25 250 PRO A N 1
ATOM 1807 C CA . PRO A 1 250 ? -6.786 -19.623 -15.198 1.00 78.25 250 PRO A CA 1
ATOM 1808 C C . PRO A 1 250 ? -6.738 -21.126 -14.910 1.00 78.25 250 PRO A C 1
ATOM 1810 O O . PRO A 1 250 ? -6.127 -21.592 -13.939 1.00 78.25 250 PRO A O 1
ATOM 1813 N N . LYS A 1 251 ? -7.382 -21.912 -15.776 1.00 68.38 251 LYS A N 1
ATOM 1814 C CA . LYS A 1 251 ? -7.114 -23.353 -15.805 1.00 68.38 251 LYS A CA 1
ATOM 1815 C C . LYS A 1 251 ? -5.615 -23.534 -16.079 1.00 68.38 251 LYS A C 1
ATOM 1817 O O . LYS A 1 251 ? -5.106 -22.806 -16.932 1.00 68.38 251 LYS A O 1
ATOM 1822 N N . PRO A 1 252 ? -4.925 -24.461 -15.384 1.00 64.12 252 PRO A N 1
ATOM 1823 C CA . PRO A 1 252 ? -3.538 -24.773 -15.705 1.00 64.12 252 PRO A CA 1
ATOM 1824 C C . PRO A 1 252 ? -3.420 -25.016 -17.204 1.00 64.12 252 PRO A C 1
ATOM 1826 O O . PRO A 1 252 ? -4.316 -25.646 -17.787 1.00 64.12 252 PRO A O 1
ATOM 1829 N N . LEU A 1 253 ? -2.366 -24.475 -17.815 1.00 56.84 253 LEU A N 1
ATOM 1830 C CA . LEU A 1 253 ? -2.119 -24.731 -19.222 1.00 56.84 253 LEU A CA 1
ATOM 1831 C C . LEU A 1 253 ? -2.087 -26.247 -19.426 1.00 56.84 253 LEU A C 1
ATOM 1833 O O . LEU A 1 253 ? -1.527 -27.004 -18.638 1.00 56.84 253 LEU A O 1
ATOM 1837 N N . ARG A 1 254 ? -2.779 -26.707 -20.463 1.00 50.31 254 ARG A N 1
ATOM 1838 C CA . ARG A 1 254 ? -2.520 -28.049 -20.970 1.00 50.31 254 ARG A CA 1
ATOM 1839 C C . ARG A 1 254 ? -1.268 -27.935 -21.826 1.00 50.31 254 ARG A C 1
ATOM 1841 O O . ARG A 1 254 ? -1.119 -26.905 -22.494 1.00 50.31 254 ARG A O 1
ATOM 1848 N N . PRO A 1 255 ? -0.393 -28.944 -21.828 1.00 45.66 255 PRO A N 1
ATOM 1849 C CA . PRO A 1 255 ? 0.717 -28.927 -22.760 1.00 45.66 255 PRO A CA 1
ATOM 1850 C C . PRO A 1 255 ? 0.206 -28.661 -24.194 1.00 45.66 255 PRO A C 1
ATOM 1852 O O . PRO A 1 255 ? -0.838 -29.189 -24.578 1.00 45.66 255 PRO A O 1
ATOM 1855 N N . GLY A 1 256 ? 0.884 -27.784 -24.944 1.00 48.62 256 GLY A N 1
ATOM 1856 C CA . GLY A 1 256 ? 0.598 -27.466 -26.355 1.00 48.62 256 GLY A CA 1
ATOM 1857 C C . GLY A 1 256 ? -0.405 -26.345 -26.669 1.00 48.62 256 GLY A C 1
ATOM 1858 O O . GLY A 1 256 ? -0.776 -26.178 -27.829 1.00 48.62 256 GLY A O 1
ATOM 1859 N N . VAL A 1 257 ? -0.844 -25.538 -25.693 1.00 43.25 257 VAL A N 1
ATOM 1860 C CA . VAL A 1 257 ? -1.669 -24.335 -25.960 1.00 43.25 257 VAL A CA 1
ATOM 1861 C C . VAL A 1 257 ? -0.868 -23.068 -25.656 1.00 43.25 257 VAL A C 1
ATOM 1863 O O . VAL A 1 257 ? -1.149 -22.343 -24.708 1.00 43.25 257 VAL A O 1
ATOM 1866 N N . GLY A 1 258 ? 0.170 -22.824 -26.454 1.00 41.78 258 GLY A N 1
ATOM 1867 C CA . GLY A 1 258 ? 0.994 -21.620 -26.342 1.00 41.78 258 GLY A CA 1
ATOM 1868 C C . GLY A 1 258 ? 2.326 -21.757 -27.068 1.00 41.78 258 GLY A C 1
ATOM 1869 O O . GLY A 1 258 ? 3.335 -22.020 -26.436 1.00 41.78 258 GLY A O 1
ATOM 1870 N N . GLY A 1 259 ? 2.318 -21.575 -28.391 1.00 39.03 259 GLY A N 1
ATOM 1871 C CA . GLY A 1 259 ? 3.536 -21.472 -29.201 1.00 39.03 259 GLY A CA 1
ATOM 1872 C C . GLY A 1 259 ? 4.159 -22.808 -29.624 1.00 39.03 259 GLY A C 1
ATOM 1873 O O . GLY A 1 259 ? 4.982 -23.372 -28.921 1.00 39.03 259 GLY A O 1
ATOM 1874 N N . GLY A 1 260 ? 3.816 -23.270 -30.831 1.00 38.06 260 GLY A N 1
ATOM 1875 C CA . GLY A 1 260 ? 4.665 -24.109 -31.697 1.00 38.06 260 GLY A CA 1
ATOM 1876 C C . GLY A 1 260 ? 4.997 -25.558 -31.300 1.00 38.06 260 GLY A C 1
ATOM 1877 O O . GLY A 1 260 ? 5.335 -26.327 -32.194 1.00 38.06 260 GLY A O 1
ATOM 1878 N N . GLY A 1 261 ? 4.899 -25.955 -30.030 1.00 42.12 261 GLY A N 1
ATOM 1879 C CA . GLY A 1 261 ? 5.164 -27.322 -29.560 1.00 42.12 261 GLY A CA 1
ATOM 1880 C C . GLY A 1 261 ? 3.876 -28.114 -29.329 1.00 42.12 261 GLY A C 1
ATOM 1881 O O . GLY A 1 261 ? 2.896 -27.561 -28.834 1.00 42.12 261 GLY A O 1
ATOM 1882 N N . GLY A 1 262 ? 3.860 -29.389 -29.724 1.00 45.59 262 GLY A N 1
ATOM 1883 C CA . GLY A 1 262 ? 2.687 -30.268 -29.696 1.00 45.59 262 GLY A CA 1
ATOM 1884 C C . GLY A 1 262 ? 2.012 -30.416 -28.325 1.00 45.59 262 GLY A C 1
ATOM 1885 O O . GLY A 1 262 ? 2.590 -30.169 -27.268 1.00 45.59 262 GLY A O 1
ATOM 1886 N N . VAL A 1 263 ? 0.742 -30.819 -28.359 1.00 51.56 263 VAL A N 1
ATOM 1887 C CA . VAL A 1 263 ? -0.065 -31.120 -27.173 1.00 51.56 263 VAL A CA 1
ATOM 1888 C C . VAL A 1 263 ? 0.457 -32.397 -26.530 1.00 51.56 263 VAL A C 1
ATOM 1890 O O . VAL A 1 263 ? 0.169 -33.479 -27.019 1.00 51.56 263 VAL A O 1
ATOM 1893 N N . CYS A 1 264 ? 1.203 -32.279 -25.433 1.00 53.81 264 CYS A N 1
ATOM 1894 C CA . CYS A 1 264 ? 1.533 -33.437 -24.610 1.00 53.81 264 CYS A CA 1
ATOM 1895 C C . CYS A 1 264 ? 0.310 -33.944 -23.844 1.00 53.81 264 CYS A C 1
ATOM 1897 O O . CYS A 1 264 ? -0.244 -33.266 -22.973 1.00 53.81 264 CYS A O 1
ATOM 1899 N N . THR A 1 265 ? -0.107 -35.166 -24.149 1.00 57.25 265 THR A N 1
ATOM 1900 C CA . THR A 1 265 ? -1.168 -35.870 -23.433 1.00 57.25 265 THR A CA 1
ATOM 1901 C C . THR A 1 265 ? -0.524 -36.920 -22.524 1.00 57.25 265 THR A C 1
ATOM 1903 O O . THR A 1 265 ? 0.437 -37.567 -22.939 1.00 57.25 265 THR A O 1
ATOM 1906 N N . PRO A 1 266 ? -0.999 -37.135 -21.279 1.00 50.09 266 PRO A N 1
ATOM 1907 C CA . PRO A 1 266 ? -0.488 -38.231 -20.459 1.00 50.09 266 PRO A CA 1
ATOM 1908 C C . PRO A 1 266 ? -0.645 -39.576 -21.190 1.00 50.09 266 PRO A C 1
ATOM 1910 O O . PRO A 1 266 ? -1.771 -40.030 -21.389 1.00 50.09 266 PRO A O 1
ATOM 1913 N N . GLY A 1 267 ? 0.476 -40.185 -21.588 1.00 56.44 267 GLY A N 1
ATOM 1914 C CA . GLY A 1 267 ? 0.520 -41.416 -22.388 1.00 56.44 267 GLY A CA 1
ATOM 1915 C C . GLY A 1 267 ? 1.212 -41.286 -23.751 1.00 56.44 267 GLY A C 1
ATOM 1916 O O . GLY A 1 267 ? 1.462 -42.318 -24.364 1.00 56.44 267 GLY A O 1
ATOM 1917 N N . ASP A 1 268 ? 1.544 -40.071 -24.204 1.00 62.81 268 ASP A N 1
ATOM 1918 C CA . ASP A 1 268 ? 2.343 -39.862 -25.419 1.00 62.81 268 ASP A CA 1
ATOM 1919 C C . ASP A 1 268 ? 3.825 -40.198 -25.174 1.00 62.81 268 ASP A C 1
ATOM 1921 O O . ASP A 1 268 ? 4.426 -39.730 -24.205 1.00 62.81 268 ASP A O 1
ATOM 1925 N N . GLU A 1 269 ? 4.419 -41.005 -26.061 1.00 59.31 269 GLU A N 1
ATOM 1926 C CA . GLU A 1 269 ? 5.819 -41.460 -25.967 1.00 59.31 269 GLU A CA 1
ATOM 1927 C C . GLU A 1 269 ? 6.838 -40.328 -26.198 1.00 59.31 269 GLU A C 1
ATOM 1929 O O . GLU A 1 269 ? 7.969 -40.414 -25.723 1.00 59.31 269 GLU A O 1
ATOM 1934 N N . ASP A 1 270 ? 6.417 -39.245 -26.860 1.00 58.59 270 ASP A N 1
ATOM 1935 C CA . ASP A 1 270 ? 7.253 -38.087 -27.207 1.00 58.59 270 ASP A CA 1
ATOM 1936 C C . ASP A 1 270 ? 7.274 -36.993 -26.123 1.00 58.59 270 ASP A C 1
ATOM 1938 O O . ASP A 1 270 ? 7.896 -35.950 -26.308 1.00 58.59 270 ASP A O 1
ATOM 1942 N N . CYS A 1 271 ? 6.600 -37.209 -24.989 1.00 58.09 271 CYS A N 1
ATOM 1943 C CA . CYS A 1 271 ? 6.480 -36.215 -23.926 1.00 58.09 271 CYS A CA 1
ATOM 1944 C C . CYS A 1 271 ? 7.444 -36.493 -22.784 1.00 58.09 271 CYS A C 1
ATOM 1946 O O . CYS A 1 271 ? 7.253 -37.412 -21.981 1.00 58.09 271 CYS A O 1
ATOM 1948 N N . SER A 1 272 ? 8.469 -35.654 -22.669 1.00 63.41 272 SER A N 1
ATOM 1949 C CA . SER A 1 272 ? 9.382 -35.717 -21.537 1.00 63.41 272 SER A CA 1
ATOM 1950 C C . SER A 1 272 ? 8.675 -35.324 -20.233 1.00 63.41 272 SER A C 1
ATOM 1952 O O . SER A 1 272 ? 7.720 -34.542 -20.197 1.00 63.41 272 SER A O 1
ATOM 1954 N N . VAL A 1 273 ? 9.169 -35.860 -19.114 1.00 59.06 273 VAL A N 1
ATOM 1955 C CA . VAL A 1 273 ? 8.686 -35.494 -17.773 1.00 59.06 273 VAL A CA 1
ATOM 1956 C C . VAL A 1 273 ? 8.820 -33.984 -17.542 1.00 59.06 273 VAL A C 1
ATOM 1958 O O . VAL A 1 273 ? 7.929 -33.380 -16.948 1.00 59.06 273 VAL A O 1
ATOM 1961 N N . ASP A 1 274 ? 9.871 -33.360 -18.072 1.00 57.84 274 ASP A N 1
ATOM 1962 C CA . ASP A 1 274 ? 10.106 -31.920 -17.955 1.00 57.84 274 ASP A CA 1
ATOM 1963 C C . ASP A 1 274 ? 9.077 -31.083 -18.735 1.00 57.84 274 ASP A C 1
ATOM 1965 O O . ASP A 1 274 ? 8.648 -30.041 -18.243 1.00 57.84 274 ASP A O 1
ATOM 1969 N N . GLU A 1 275 ? 8.589 -31.550 -19.889 1.00 57.25 275 GLU A N 1
ATOM 1970 C CA . GLU A 1 275 ? 7.515 -30.882 -20.648 1.00 57.25 275 GLU A CA 1
ATOM 1971 C C . GLU A 1 275 ? 6.157 -30.984 -19.939 1.00 57.25 275 GLU A C 1
ATOM 1973 O O . GLU A 1 275 ? 5.391 -30.017 -19.892 1.00 57.25 275 GLU A O 1
ATOM 1978 N N . LEU A 1 276 ? 5.872 -32.126 -19.305 1.00 55.78 276 LEU A N 1
ATOM 1979 C CA . LEU A 1 276 ? 4.670 -32.306 -18.482 1.00 55.78 276 LEU A CA 1
ATOM 1980 C C . LEU A 1 276 ? 4.716 -31.454 -17.200 1.00 55.78 276 LEU A C 1
ATOM 1982 O O . LEU A 1 276 ? 3.689 -30.913 -16.771 1.00 55.78 276 LEU A O 1
ATOM 1986 N N . LEU A 1 277 ? 5.898 -31.298 -16.598 1.00 54.78 277 LEU A N 1
ATOM 1987 C CA . LEU A 1 277 ? 6.126 -30.439 -15.431 1.00 54.78 277 LEU A CA 1
ATOM 1988 C C . LEU A 1 277 ? 6.109 -28.945 -15.795 1.00 54.78 277 LEU A C 1
ATOM 1990 O O . LEU A 1 277 ? 5.535 -28.141 -15.060 1.00 54.78 277 LEU A O 1
ATOM 1994 N N . GLY A 1 278 ? 6.663 -28.566 -16.949 1.00 53.56 278 GLY A N 1
ATOM 1995 C CA . GLY A 1 278 ? 6.620 -27.199 -17.474 1.00 53.56 278 GLY A CA 1
ATOM 1996 C C . GLY A 1 278 ? 5.194 -26.735 -17.783 1.00 53.56 278 GLY A C 1
ATOM 1997 O O . GLY A 1 278 ? 4.823 -25.607 -17.461 1.00 53.56 278 GLY A O 1
ATOM 1998 N N . ALA A 1 279 ? 4.355 -27.632 -18.301 1.00 53.59 279 ALA A N 1
ATOM 1999 C CA . ALA A 1 279 ? 2.950 -27.358 -18.586 1.00 53.59 279 ALA A CA 1
ATOM 2000 C C . ALA A 1 279 ? 2.047 -27.284 -17.342 1.00 53.59 279 ALA A C 1
ATOM 2002 O O . ALA A 1 279 ? 0.957 -26.725 -17.404 1.00 53.59 279 ALA A O 1
ATOM 2003 N N . SER A 1 280 ? 2.470 -27.820 -16.195 1.00 56.34 280 SER A N 1
ATOM 2004 C CA . SER A 1 280 ? 1.642 -27.891 -14.982 1.00 56.34 280 SER A CA 1
ATOM 2005 C C . SER A 1 280 ? 1.876 -26.740 -13.996 1.00 56.34 280 SER A C 1
ATOM 2007 O O . SER A 1 280 ? 1.427 -26.813 -12.853 1.00 56.34 280 SER A O 1
ATOM 2009 N N . LYS A 1 281 ? 2.506 -25.633 -14.419 1.00 67.44 281 LYS A N 1
ATOM 2010 C CA . LYS A 1 281 ? 2.671 -24.442 -13.571 1.00 67.44 281 LYS A CA 1
ATOM 2011 C C . LYS A 1 281 ? 1.320 -23.774 -13.297 1.00 67.44 281 LYS A C 1
ATOM 2013 O O . LYS A 1 281 ? 0.653 -23.248 -14.185 1.00 67.44 281 LYS A O 1
ATOM 2018 N N . CYS A 1 282 ? 0.910 -23.767 -12.032 1.00 79.81 282 CYS A N 1
ATOM 2019 C CA . CYS A 1 282 ? -0.263 -23.019 -11.604 1.00 79.81 282 CYS A CA 1
ATOM 2020 C C . CYS A 1 282 ? 0.114 -21.558 -11.402 1.00 79.81 282 CYS A C 1
ATOM 2022 O O . CYS A 1 282 ? 1.086 -21.251 -10.714 1.00 79.81 282 CYS A O 1
ATOM 2024 N N . THR A 1 283 ? -0.697 -20.656 -11.941 1.00 84.69 283 THR A N 1
ATOM 2025 C CA . THR A 1 283 ? -0.483 -19.213 -11.825 1.00 84.69 283 THR A CA 1
ATOM 2026 C C . THR A 1 283 ? -1.745 -18.506 -11.337 1.00 84.69 283 THR A C 1
ATOM 2028 O O . THR A 1 283 ? -2.865 -19.017 -11.449 1.00 84.69 283 THR A O 1
ATOM 2031 N N . PHE A 1 284 ? -1.554 -17.346 -10.719 1.00 88.19 284 PHE A N 1
ATOM 2032 C CA . PHE A 1 284 ? -2.548 -16.283 -10.692 1.00 88.19 284 PHE A CA 1
ATOM 2033 C C . PHE A 1 284 ? -2.248 -15.345 -11.851 1.00 88.19 284 PHE A C 1
ATOM 2035 O O . PHE A 1 284 ? -1.082 -15.050 -12.107 1.00 88.19 284 PHE A O 1
ATOM 2042 N N . VAL A 1 285 ? -3.288 -14.851 -12.508 1.00 90.25 285 VAL A N 1
ATOM 2043 C CA . VAL A 1 285 ? -3.148 -13.736 -13.438 1.00 90.25 285 VAL A CA 1
ATOM 2044 C C . VAL A 1 285 ? -3.551 -12.478 -12.705 1.00 90.25 285 VAL A C 1
ATOM 2046 O O . VAL A 1 285 ? -4.665 -12.392 -12.183 1.00 90.25 285 VAL A O 1
ATOM 2049 N N . LEU A 1 286 ? -2.621 -11.535 -12.648 1.00 92.25 286 LEU A N 1
ATOM 2050 C CA . LEU A 1 286 ? -2.879 -10.174 -12.228 1.00 92.25 286 LEU A CA 1
ATOM 2051 C C . LEU A 1 286 ? -3.097 -9.364 -13.500 1.00 92.25 286 LEU A C 1
ATOM 2053 O O . LEU A 1 286 ? -2.191 -9.228 -14.322 1.00 92.25 286 LEU A O 1
ATOM 2057 N N . HIS A 1 287 ? -4.312 -8.874 -13.678 1.00 91.44 287 HIS A N 1
ATOM 2058 C CA . HIS A 1 287 ? -4.689 -8.090 -14.837 1.00 91.44 287 HIS A CA 1
ATOM 2059 C C . HIS A 1 287 ? -5.060 -6.687 -14.388 1.00 91.44 287 HIS A C 1
ATOM 2061 O O . HIS A 1 287 ? -5.960 -6.493 -13.573 1.00 91.44 287 HIS A O 1
ATOM 2067 N N . THR A 1 288 ? -4.359 -5.709 -14.940 1.00 90.69 288 THR A N 1
ATOM 2068 C CA . THR A 1 288 ? -4.603 -4.300 -14.669 1.00 90.69 288 THR A CA 1
ATOM 2069 C C . THR A 1 288 ? -5.049 -3.650 -15.980 1.00 90.69 288 THR A C 1
ATOM 2071 O O . THR A 1 288 ? -4.362 -3.827 -16.987 1.00 90.69 288 THR A O 1
ATOM 2074 N N . PRO A 1 289 ? -6.194 -2.939 -16.029 1.00 87.50 289 PRO A N 1
ATOM 2075 C CA . PRO A 1 289 ? -6.704 -2.371 -17.274 1.00 87.50 289 PRO A CA 1
ATOM 2076 C C . PRO A 1 289 ? -5.662 -1.530 -18.025 1.00 87.50 289 PRO A C 1
ATOM 2078 O O . PRO A 1 289 ? -5.101 -0.589 -17.469 1.00 87.50 289 PRO A O 1
ATOM 2081 N N . GLY A 1 290 ? -5.431 -1.864 -19.298 1.00 85.06 290 GLY A N 1
ATOM 2082 C CA . GLY A 1 290 ? -4.467 -1.167 -20.156 1.00 85.06 290 GLY A CA 1
ATOM 2083 C C . GLY A 1 290 ? -3.002 -1.587 -19.975 1.00 85.06 290 GLY A C 1
ATOM 2084 O O . GLY A 1 290 ? -2.138 -0.948 -20.568 1.00 85.06 290 GLY A O 1
ATOM 2085 N N . ALA A 1 291 ? -2.722 -2.633 -19.192 1.00 90.00 291 ALA A N 1
ATOM 2086 C CA . ALA A 1 291 ? -1.389 -3.201 -19.000 1.00 90.00 291 ALA A CA 1
ATOM 2087 C C . ALA A 1 291 ? -1.318 -4.664 -19.467 1.00 90.00 291 ALA A C 1
ATOM 2089 O O . ALA A 1 291 ? -2.338 -5.356 -19.536 1.00 90.00 291 ALA A O 1
ATOM 2090 N N . ASP A 1 292 ? -0.104 -5.142 -19.746 1.00 91.44 292 ASP A N 1
ATOM 2091 C CA . ASP A 1 292 ? 0.137 -6.557 -20.034 1.00 91.44 292 ASP A CA 1
ATOM 2092 C C . ASP A 1 292 ? -0.231 -7.424 -18.807 1.00 91.44 292 ASP A C 1
ATOM 2094 O O . ASP A 1 292 ? 0.058 -7.039 -17.666 1.00 91.44 292 ASP A O 1
ATOM 2098 N N . PRO A 1 293 ? -0.869 -8.596 -18.998 1.00 90.88 293 PRO A N 1
ATOM 2099 C CA . PRO A 1 293 ? -1.201 -9.487 -17.894 1.00 90.88 293 PRO A CA 1
ATOM 2100 C C . PRO A 1 293 ? 0.069 -10.050 -17.246 1.00 90.88 293 PRO A C 1
ATOM 2102 O O . PRO A 1 293 ? 0.985 -10.507 -17.929 1.00 90.88 293 PRO A O 1
ATOM 2105 N N . LEU A 1 294 ? 0.092 -10.073 -15.914 1.00 92.50 294 LEU A N 1
ATOM 2106 C CA . LEU A 1 294 ? 1.195 -10.625 -15.132 1.00 92.50 294 LEU A CA 1
ATOM 2107 C C . LEU A 1 294 ? 0.818 -12.007 -14.596 1.00 92.50 294 LEU A C 1
ATOM 2109 O O . LEU A 1 294 ? -0.191 -12.161 -13.908 1.00 92.50 294 LEU A O 1
ATOM 2113 N N . TYR A 1 295 ? 1.654 -13.006 -14.850 1.00 91.25 295 TYR A N 1
ATOM 2114 C CA . TYR A 1 295 ? 1.459 -14.377 -14.388 1.00 91.25 295 TYR A CA 1
ATOM 2115 C C . TYR A 1 295 ? 2.358 -14.639 -13.184 1.00 91.25 295 TYR A C 1
ATOM 2117 O O . TYR A 1 295 ? 3.580 -14.729 -13.303 1.00 91.25 295 TYR A O 1
ATOM 2125 N N . LEU A 1 296 ? 1.747 -14.748 -12.006 1.00 89.31 296 LEU A N 1
ATOM 2126 C CA . LEU A 1 296 ? 2.427 -15.010 -10.742 1.00 89.31 296 LEU A CA 1
ATOM 2127 C C . LEU A 1 296 ? 2.313 -16.502 -10.390 1.00 89.31 296 LEU A C 1
ATOM 2129 O O . LEU A 1 296 ? 1.190 -16.987 -10.214 1.00 89.31 296 LEU A O 1
ATOM 2133 N N . PRO A 1 297 ? 3.430 -17.235 -10.234 1.00 85.56 297 PRO A N 1
ATOM 2134 C CA . PRO A 1 297 ? 3.402 -18.632 -9.825 1.00 85.56 297 PRO A CA 1
ATOM 2135 C C . PRO A 1 297 ? 2.688 -18.836 -8.489 1.00 85.56 297 PRO A C 1
ATOM 2137 O O . PRO A 1 297 ? 2.811 -18.043 -7.552 1.00 85.56 297 PRO A O 1
ATOM 2140 N N . ARG A 1 298 ? 1.954 -19.942 -8.389 1.00 84.44 298 ARG A N 1
ATOM 2141 C CA . ARG A 1 298 ? 1.282 -20.375 -7.166 1.00 84.44 298 ARG A CA 1
ATOM 2142 C C . ARG A 1 298 ? 1.412 -21.884 -6.976 1.00 84.44 298 ARG A C 1
ATOM 2144 O O . ARG A 1 298 ? 1.541 -22.617 -7.956 1.00 84.44 298 ARG A O 1
ATOM 2151 N N . PRO A 1 299 ? 1.284 -22.383 -5.738 1.00 78.38 299 PRO A N 1
ATOM 2152 C CA . PRO A 1 299 ? 1.165 -23.815 -5.504 1.00 78.38 299 PRO A CA 1
ATOM 2153 C C . PRO A 1 299 ? -0.026 -24.421 -6.265 1.00 78.38 299 PRO A C 1
ATOM 2155 O O . PRO A 1 299 ? -1.129 -23.859 -6.273 1.00 78.38 299 PRO A O 1
ATOM 2158 N N . CYS A 1 300 ? 0.189 -25.580 -6.889 1.00 71.62 300 CYS A N 1
ATOM 2159 C CA . CYS A 1 300 ? -0.864 -26.335 -7.559 1.00 71.62 300 CYS A CA 1
ATOM 2160 C C . CYS A 1 300 ? -1.718 -27.146 -6.579 1.00 71.62 300 CYS A C 1
ATOM 2162 O O . CYS A 1 300 ? -1.200 -27.918 -5.778 1.00 71.62 300 CYS A O 1
ATOM 2164 N N . GLY A 1 301 ? -3.044 -27.009 -6.696 1.00 64.44 301 GLY A N 1
ATOM 2165 C CA . GLY A 1 301 ? -4.035 -27.833 -5.992 1.00 64.44 301 GLY A CA 1
ATOM 2166 C C . GLY A 1 301 ? -4.332 -27.450 -4.532 1.00 64.44 301 GLY A C 1
ATOM 2167 O O . GLY A 1 301 ? -3.717 -26.560 -3.949 1.00 64.44 301 GLY A O 1
ATOM 2168 N N . ARG A 1 302 ? -5.322 -28.140 -3.940 1.00 53.84 302 ARG A N 1
ATOM 2169 C CA . ARG A 1 302 ? -5.436 -28.300 -2.480 1.00 53.84 302 ARG A CA 1
ATOM 2170 C C . ARG A 1 302 ? -4.437 -29.386 -2.093 1.00 53.84 302 ARG A C 1
ATOM 2172 O O . ARG A 1 302 ? -4.608 -30.522 -2.525 1.00 53.84 302 ARG A O 1
ATOM 2179 N N . GLN A 1 303 ? -3.429 -29.057 -1.292 1.00 45.09 303 GLN A N 1
ATOM 2180 C CA . GLN A 1 303 ? -2.573 -30.066 -0.667 1.00 45.09 303 GLN A CA 1
ATOM 2181 C C . GLN A 1 303 ? -3.467 -30.972 0.194 1.00 45.09 303 GLN A C 1
ATOM 2183 O O . GLN A 1 303 ? -4.054 -30.530 1.182 1.00 45.09 303 GLN A O 1
ATOM 2188 N N . SER A 1 304 ? -3.652 -32.222 -0.231 1.00 47.09 304 SER A N 1
ATOM 2189 C CA . SER A 1 304 ? -4.310 -33.234 0.593 1.00 47.09 304 SER A CA 1
ATOM 2190 C C . SER A 1 304 ? -3.388 -33.567 1.760 1.00 47.09 304 SER A C 1
ATOM 2192 O O . SER A 1 304 ? -2.187 -33.731 1.559 1.00 47.09 304 SER A O 1
ATOM 2194 N N . TRP A 1 305 ? -3.934 -33.739 2.966 1.00 51.75 305 TRP A N 1
ATOM 2195 C CA . TRP A 1 305 ? -3.153 -34.123 4.151 1.00 51.75 305 TRP A CA 1
ATOM 2196 C C . TRP A 1 305 ? -2.323 -35.406 3.947 1.00 51.75 305 TRP A C 1
ATOM 2198 O O . TRP A 1 305 ? -1.333 -35.616 4.631 1.00 51.75 305 TRP A O 1
ATOM 2208 N N . ARG A 1 306 ? -2.694 -36.249 2.971 1.00 48.66 306 ARG A N 1
ATOM 2209 C CA . ARG A 1 306 ? -1.965 -37.474 2.599 1.00 48.66 306 ARG A CA 1
ATOM 2210 C C . ARG A 1 306 ? -0.718 -37.240 1.733 1.00 48.66 306 ARG A C 1
ATOM 2212 O O . ARG A 1 306 ? -0.005 -38.200 1.461 1.00 48.66 306 ARG A O 1
ATOM 2219 N N . GLN A 1 307 ? -0.490 -36.017 1.255 1.00 39.66 307 GLN A N 1
ATOM 2220 C CA . GLN A 1 307 ? 0.646 -35.652 0.395 1.00 39.66 307 GLN A CA 1
ATOM 2221 C C . GLN A 1 307 ? 1.772 -34.941 1.155 1.00 39.66 307 GLN A C 1
ATOM 2223 O O . GLN A 1 307 ? 2.845 -34.747 0.594 1.00 39.66 307 GLN A O 1
ATOM 2228 N N . VAL A 1 308 ? 1.557 -34.614 2.432 1.00 47.00 308 VAL A N 1
ATOM 2229 C CA . VAL A 1 308 ? 2.618 -34.185 3.345 1.00 47.00 308 VAL A CA 1
ATOM 2230 C C . VAL A 1 308 ? 3.173 -35.453 3.998 1.00 47.00 308 VAL A C 1
ATOM 2232 O O . VAL A 1 308 ? 2.530 -36.028 4.876 1.00 47.00 308 VAL A O 1
ATOM 2235 N N . ARG A 1 309 ? 4.305 -35.949 3.494 1.00 43.62 309 ARG A N 1
ATOM 2236 C CA . ARG A 1 309 ? 5.121 -36.982 4.148 1.00 43.62 309 ARG A CA 1
ATOM 2237 C C . ARG A 1 309 ? 6.351 -36.338 4.757 1.00 43.62 309 ARG A C 1
ATOM 2239 O O . ARG A 1 309 ? 6.912 -35.448 4.083 1.00 43.62 309 ARG A O 1
#

Secondary structure (DSSP, 8-state):
--EEEE--S-TTSS--EEEEE-TTSEEEEEE--SSSTTS-EEHHHH--SEE-EETTEE--B-S--EEEE-BTBSEEEEEE-B--SSTTTTT--PPPEEEEEEE-TTPPP-TTGGGGSEEEEEEE---BTTB-EEEE------TTT--EEEEEEEETTEE---B--S--EEETTEEEEEEEE---BTTBS--BEEEEEEEETTT--B--TT-BSSTT--S-S--STTEEEEESSSTT--BPPP---EEE-PPPPPTTSSSSS----TT-TT--HHHHHHHT--EEEEE-TTSPPEEEE---S---GGG--

Foldseek 3Di:
DAKDFDDADDPPPDGQWIWDFFQQQFIWIWGNNDPDNVPIGTPPNPGGLAFDDDPNGGFGFQEYWDWDADPQGAIKIWGKGADDDDPCLLVDLPKIKTWIFGDHDVDHRPPVHCVLAAEKEKEWDDADPQKTFIFIAQDADDPVRHGYYMYIPAYVNHGQSKTANAYWDDDDQWIKTWIWRHDDDPPDGWFTWIKIFIAGNGGRFADQAQKCLDLLSPRHSHNDPRTTMIIQDGNSGIGHGFHDKDKDWDDQAQQPPDDDDDGDDVPDPPDDPVSRVSSRFTWIWIDTPPGRIMTGTDDPDDPDPVNPD

Organism: NCBI:txid1385515

Nearest PDB structures (foldseek):
  3hx6-assembly2_A  TM=6.870E-01  e=3.454E-16  Pseudomonas aeruginosa
  3hx6-assembly3_B  TM=6.622E-01  e=1.468E-15  Pseudomonas aeruginosa
  4a0b-assembly1_A  TM=2.289E-01  e=3.735E-01  Homo sapiens
  3dyo-assembly1_B  TM=1.752E-01  e=6.746E+00  Escherichia coli K-12

Radius of gyration: 21.27 Å; Cα contacts (8 Å, |Δi|>4): 822; chains: 1; bounding box: 46×63×54 Å

InterPro domains:
  IPR008707 PilY1, beta-propeller domain [PF05567] (9-106)

pLDDT: mean 86.61, std 15.7, range [38.06, 98.88]

Sequence (309 aa):
MHIAPVALANSDGLVDTVYGGDLRGNVWKFDLGDASSTEWEVAFGGEPLFTAMRGGARQPVAGAIEVSRGPVGGVTLFFGTGRYFAHGDNENTAVQTLYSIWDGPGAARISGGRDALVAQTISAGVTSNGHATRNVSRNPVSYATHRGWYVDLLVNDSAQGERFIGEPRLQSGKVIFPTYVPGQAVCSAGGGTNWQYALDLLTGGAAMSGVSLDPAGDSPVCSGADCGGISLNKGGDTSAPVKTVDVFVPKPLRPGVGGGGGVCTPGDEDCSVDELLGASKCTFVLHTPGADPLYLPRPCGRQSWRQVR